Protein AF-0000000073532603 (afdb_homodimer)

Nearest PDB structures (foldseek):
  8glv-assembly1_Lr  TM=8.719E-01  e=5.907E-13  Chlamydomonas reinhardtii
  8j07-assembly1_r7  TM=9.494E-01  e=4.004E-12  Homo sapiens
  8glv-assembly1_AS  TM=9.400E-01  e=4.268E-12  Chlamydomonas reinhardtii
  8j07-assembly1_l7  TM=9.638E-01  e=1.184E-11  Homo sapiens
  8rgi-assembly1_B  TM=8.892E-01  e=6.184E-10  Homo sapiens

Solvent-accessible surface area (backbone atoms only — not comparable to full-atom values): 15188 Å² total; per-residue (Å²): 135,80,78,76,78,76,74,65,75,77,77,73,76,70,74,68,75,69,78,70,53,74,88,70,46,55,87,62,39,47,57,60,42,67,63,48,30,49,52,47,46,51,51,49,48,70,71,43,64,93,57,69,65,43,85,83,51,42,55,58,51,35,43,50,50,19,53,50,49,48,54,58,52,47,70,73,55,40,83,56,34,35,37,40,26,41,26,42,33,32,59,39,82,90,59,63,76,33,68,27,68,38,72,49,72,56,75,79,29,25,40,57,33,62,38,74,47,75,59,85,37,25,36,36,38,38,38,38,38,38,41,48,67,90,134,81,78,74,78,75,76,64,76,79,76,72,77,68,74,68,75,68,78,69,54,72,86,70,45,54,86,62,37,48,57,58,44,68,63,48,29,48,52,46,46,51,52,50,48,71,72,44,63,94,56,69,65,44,86,84,52,42,57,59,52,35,42,49,49,21,53,51,49,48,55,58,52,47,70,72,55,40,82,57,34,34,39,40,26,42,27,40,33,32,59,38,82,89,60,64,77,33,70,27,69,38,74,50,72,58,74,79,29,25,41,57,32,64,40,74,46,76,59,86,38,24,36,36,39,38,39,39,38,38,40,47,67,91

pLDDT: mean 85.02, std 22.06, range [32.66, 98.88]

Structure (mmCIF, N/CA/C/O backbone):
data_AF-0000000073532603-model_v1
#
loop_
_entity.id
_entity.type
_entity.pdbx_description
1 polymer 'Uncharacterized protein'
#
loop_
_atom_site.group_PDB
_atom_site.id
_atom_site.type_symbol
_atom_site.label_atom_id
_atom_site.label_alt_id
_atom_site.label_comp_id
_atom_site.label_asym_id
_atom_site.label_entity_id
_atom_site.label_seq_id
_atom_site.pdbx_PDB_ins_code
_atom_site.Cartn_x
_atom_site.Cartn_y
_atom_site.Cartn_z
_atom_site.occupancy
_atom_site.B_iso_or_equiv
_atom_site.auth_seq_id
_atom_site.auth_comp_id
_atom_site.auth_asym_id
_atom_site.auth_atom_id
_atom_site.pdbx_PDB_model_num
ATOM 1 N N . MET A 1 1 ? 34.281 49.344 17.156 1 32.66 1 MET A N 1
ATOM 2 C CA . MET A 1 1 ? 32.906 49.188 17.625 1 32.66 1 MET A CA 1
ATOM 3 C C . MET A 1 1 ? 32.312 47.875 17.125 1 32.66 1 MET A C 1
ATOM 5 O O . MET A 1 1 ? 32.031 47.719 15.93 1 32.66 1 MET A O 1
ATOM 9 N N . ALA A 1 2 ? 32.781 46.75 17.703 1 37.41 2 ALA A N 1
ATOM 10 C CA . ALA A 1 2 ? 32.531 45.344 17.328 1 37.41 2 ALA A CA 1
ATOM 11 C C . ALA A 1 2 ? 31.047 45 17.5 1 37.41 2 ALA A C 1
ATOM 13 O O . ALA A 1 2 ? 30.5 45.188 18.594 1 37.41 2 ALA A O 1
ATOM 14 N N . ALA A 1 3 ? 30.188 45.188 16.469 1 40.31 3 ALA A N 1
ATOM 15 C CA . ALA A 1 3 ? 28.797 44.781 16.484 1 40.31 3 ALA A CA 1
ATOM 16 C C . ALA A 1 3 ? 28.656 43.344 16.984 1 40.31 3 ALA A C 1
ATOM 18 O O . ALA A 1 3 ? 29.344 42.438 16.5 1 40.31 3 ALA A O 1
ATOM 19 N N . LEU A 1 4 ? 28.484 43.125 18.281 1 35.44 4 LEU A N 1
ATOM 20 C CA . LEU A 1 4 ? 28.188 41.875 18.969 1 35.44 4 LEU A CA 1
ATOM 21 C C . LEU A 1 4 ? 27.031 41.156 18.281 1 35.44 4 LEU A C 1
ATOM 23 O O . LEU A 1 4 ? 25.922 41.688 18.188 1 35.44 4 LEU A O 1
ATOM 27 N N . LEU A 1 5 ? 27.234 40.5 17.156 1 37.69 5 LEU A N 1
ATOM 28 C CA . LEU A 1 5 ? 26.297 39.656 16.453 1 37.69 5 LEU A CA 1
ATOM 29 C C . LEU A 1 5 ? 25.547 38.75 17.438 1 37.69 5 LEU A C 1
ATOM 31 O O . LEU A 1 5 ? 26.156 37.938 18.109 1 37.69 5 LEU A O 1
ATOM 35 N N . ASP A 1 6 ? 24.578 39.312 18.219 1 37.47 6 ASP A N 1
ATOM 36 C CA . ASP A 1 6 ? 23.688 38.594 19.141 1 37.47 6 ASP A CA 1
ATOM 37 C C . ASP A 1 6 ? 23.125 37.344 18.469 1 37.47 6 ASP A C 1
ATOM 39 O O . ASP A 1 6 ? 22.391 37.438 17.469 1 37.47 6 ASP A O 1
ATOM 43 N N . ASP A 1 7 ? 23.906 36.344 18.281 1 39.31 7 ASP A N 1
ATOM 44 C CA . ASP A 1 7 ? 23.453 35.031 17.875 1 39.31 7 ASP A CA 1
ATOM 45 C C . ASP A 1 7 ? 22.219 34.594 18.672 1 39.31 7 ASP A C 1
ATOM 47 O O . ASP A 1 7 ? 22.328 34.125 19.812 1 39.31 7 ASP A O 1
ATOM 51 N N . GLY A 1 8 ? 21.109 35.406 18.641 1 35.91 8 GLY A N 1
ATOM 52 C CA . GLY A 1 8 ? 19.891 34.938 19.297 1 35.91 8 GLY A CA 1
ATOM 53 C C . GLY A 1 8 ? 19.656 33.438 19.109 1 35.91 8 GLY A C 1
ATOM 54 O O . GLY A 1 8 ? 20.219 32.812 18.203 1 35.91 8 GLY A O 1
ATOM 55 N N . PRO A 1 9 ? 19.359 32.781 20.203 1 36.81 9 PRO A N 1
ATOM 56 C CA . PRO A 1 9 ? 19.141 31.344 20.188 1 36.81 9 PRO A CA 1
ATOM 57 C C . PRO A 1 9 ? 18.234 30.891 19.047 1 36.81 9 PRO A C 1
ATOM 59 O O . PRO A 1 9 ? 17.391 31.672 18.578 1 36.81 9 PRO A O 1
ATOM 62 N N . LEU A 1 10 ? 18.703 30.188 18.094 1 37 10 LEU A N 1
ATOM 63 C CA . LEU A 1 10 ? 17.906 29.5 17.078 1 37 10 LEU A CA 1
ATOM 64 C C . LEU A 1 10 ? 16.562 29.047 17.641 1 37 10 LEU A C 1
ATOM 66 O O . LEU A 1 10 ? 16.516 28.391 18.688 1 37 10 LEU A O 1
ATOM 70 N N . ARG A 1 11 ? 15.539 29.875 17.766 1 34.31 11 ARG A N 1
ATOM 71 C CA . ARG A 1 11 ? 14.18 29.453 18.094 1 34.31 11 ARG A CA 1
ATOM 72 C C . ARG A 1 11 ? 13.844 28.109 17.469 1 34.31 11 ARG A C 1
ATOM 74 O O . ARG A 1 11 ? 13.852 27.969 16.234 1 34.31 11 ARG A O 1
ATOM 81 N N . GLN A 1 12 ? 14.297 27.016 18.094 1 35.12 12 GLN A N 1
ATOM 82 C CA . GLN A 1 12 ? 13.758 25.703 17.703 1 35.12 12 GLN A CA 1
ATOM 83 C C . GLN A 1 12 ? 12.234 25.734 17.672 1 35.12 12 GLN A C 1
ATOM 85 O O . GLN A 1 12 ? 11.594 25.891 18.719 1 35.12 12 GLN A O 1
ATOM 90 N N . THR A 1 13 ? 11.602 26.344 16.812 1 33.25 13 THR A N 1
ATOM 91 C CA . THR A 1 13 ? 10.164 26.172 16.672 1 33.25 13 THR A CA 1
ATOM 92 C C . THR A 1 13 ? 9.773 24.703 16.922 1 33.25 13 THR A C 1
ATOM 94 O O . THR A 1 13 ? 10.148 23.828 16.141 1 33.25 13 THR A O 1
ATOM 97 N N . VAL A 1 14 ? 9.789 24.312 18.203 1 34.19 14 VAL A N 1
ATOM 98 C CA . VAL A 1 14 ? 9.203 23.047 18.594 1 34.19 14 VAL A CA 1
ATOM 99 C C . VAL A 1 14 ? 7.781 22.938 18.047 1 34.19 14 VAL A C 1
ATOM 101 O O . VAL A 1 14 ? 6.934 23.781 18.344 1 34.19 14 VAL A O 1
ATOM 104 N N . TRP A 1 15 ? 7.602 22.656 16.859 1 34.75 15 TRP A N 1
ATOM 105 C CA . TRP A 1 15 ? 6.273 22.281 16.391 1 34.75 15 TRP A CA 1
ATOM 106 C C . TRP A 1 15 ? 5.574 21.375 17.391 1 34.75 15 TRP A C 1
ATOM 108 O O . TRP A 1 15 ? 6.094 20.312 17.75 1 34.75 15 TRP A O 1
ATOM 118 N N . GLU A 1 16 ? 5.223 21.906 18.531 1 34.25 16 GLU A N 1
ATOM 119 C CA . GLU A 1 16 ? 4.391 21.141 19.453 1 34.25 16 GLU A CA 1
ATOM 120 C C . GLU A 1 16 ? 3.254 20.438 18.734 1 34.25 16 GLU A C 1
ATOM 122 O O . GLU A 1 16 ? 2.443 21.078 18.047 1 34.25 16 GLU A O 1
ATOM 127 N N . ASN A 1 17 ? 3.551 19.312 18.031 1 38.12 17 ASN A N 1
ATOM 128 C CA . ASN A 1 17 ? 2.404 18.531 17.609 1 38.12 17 ASN A CA 1
ATOM 129 C C . ASN A 1 17 ? 1.307 18.516 18.672 1 38.12 17 ASN A C 1
ATOM 131 O O . ASN A 1 17 ? 1.548 18.125 19.812 1 38.12 17 ASN A O 1
ATOM 135 N N . THR A 1 18 ? 0.677 19.531 18.875 1 42.62 18 THR A N 1
ATOM 136 C CA . THR A 1 18 ? -0.454 19.422 19.781 1 42.62 18 THR A CA 1
ATOM 137 C C . THR A 1 18 ? -1.311 18.203 19.453 1 42.62 18 THR A C 1
ATOM 139 O O . THR A 1 18 ? -1.917 18.141 18.375 1 42.62 18 THR A O 1
ATOM 142 N N . TYR A 1 19 ? -0.919 17 19.844 1 42.75 19 TYR A N 1
ATOM 143 C CA . TYR A 1 19 ? -1.826 15.852 19.812 1 42.75 19 TYR A CA 1
ATOM 144 C C . TYR A 1 19 ? -3.242 16.266 20.188 1 42.75 19 TYR A C 1
ATOM 146 O O . TYR A 1 19 ? -3.453 16.875 21.25 1 42.75 19 TYR A O 1
ATOM 154 N N . ARG A 1 20 ? -3.967 16.812 19.344 1 49.34 20 ARG A N 1
ATOM 155 C CA . ARG A 1 20 ? -5.355 17.125 19.672 1 49.34 20 ARG A CA 1
ATOM 156 C C . ARG A 1 20 ? -6.074 15.906 20.234 1 49.34 20 ARG A C 1
ATOM 158 O O . ARG A 1 20 ? -5.906 14.797 19.719 1 49.34 20 ARG A O 1
ATOM 165 N N . LEU A 1 21 ? -6.723 16.031 21.328 1 53.31 21 LEU A N 1
ATOM 166 C CA . LEU A 1 21 ? -7.551 15.023 21.984 1 53.31 21 LEU A CA 1
ATOM 167 C C . LEU A 1 21 ? -8.703 14.609 21.078 1 53.31 21 LEU A C 1
ATOM 169 O O . LEU A 1 21 ? -9.188 15.406 20.266 1 53.31 21 LEU A O 1
ATOM 173 N N . PRO A 1 22 ? -8.984 13.273 20.922 1 54.94 22 PRO A N 1
ATOM 174 C CA . PRO A 1 22 ? -10.125 12.766 20.156 1 54.94 22 PRO A CA 1
ATOM 175 C C . PRO A 1 22 ? -11.367 13.641 20.281 1 54.94 22 PRO A C 1
ATOM 177 O O . PRO A 1 22 ? -12.125 13.797 19.328 1 54.94 22 PRO A O 1
ATOM 180 N N . GLU A 1 23 ? -11.562 14.172 21.5 1 55.12 23 GLU A N 1
ATOM 181 C CA . GLU A 1 23 ? -12.742 15 21.766 1 55.12 23 GLU A CA 1
ATOM 182 C C . GLU A 1 23 ? -12.688 16.297 20.953 1 55.12 23 GLU A C 1
ATOM 184 O O . GLU A 1 23 ? -13.727 16.906 20.703 1 55.12 23 GLU A O 1
ATOM 189 N N . GLN A 1 24 ? -11.547 16.594 20.531 1 58.62 24 GLN A N 1
ATOM 190 C CA . GLN A 1 24 ? -11.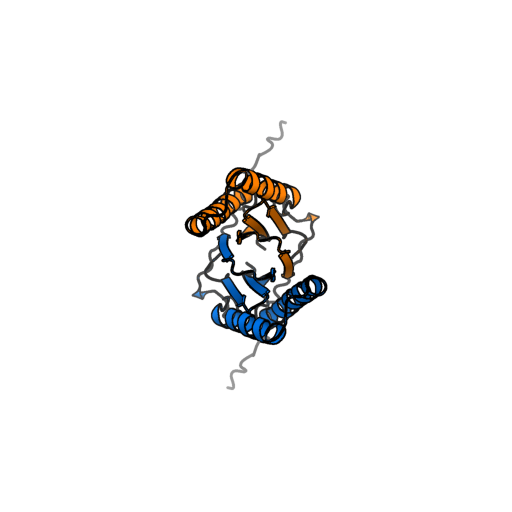375 17.844 19.812 1 58.62 24 GLN A CA 1
ATOM 191 C C . GLN A 1 24 ? -11.391 17.625 18.297 1 58.62 24 GLN A C 1
ATOM 193 O O . GLN A 1 24 ? -11.367 18.594 17.531 1 58.62 24 GLN A O 1
ATOM 198 N N . LEU A 1 25 ? -11.508 16.375 18.047 1 62.41 25 LEU A N 1
ATOM 199 C CA . LEU A 1 25 ? -11.539 16.078 16.625 1 62.41 25 LEU A CA 1
ATOM 200 C C . LEU A 1 25 ? -12.93 16.312 16.047 1 62.41 25 LEU A C 1
ATOM 202 O O . LEU A 1 25 ? -13.938 16.062 16.703 1 62.41 25 LEU A O 1
ATOM 206 N N . GLU A 1 26 ? -12.977 17.031 14.945 1 68.12 26 GLU A N 1
ATOM 207 C CA . GLU A 1 26 ? -14.227 17.156 14.211 1 68.12 26 GLU A CA 1
ATOM 208 C C . GLU A 1 26 ? -14.789 15.789 13.828 1 68.12 26 GLU A C 1
ATOM 210 O O . GLU A 1 26 ? -14.031 14.82 13.672 1 68.12 26 GLU A O 1
ATOM 215 N N . PRO A 1 27 ? -16.062 15.695 14.008 1 65.31 27 PRO A N 1
ATOM 216 C CA . PRO A 1 27 ? -16.719 14.422 13.688 1 65.31 27 PRO A CA 1
ATOM 217 C C . PRO A 1 27 ? -16.156 13.781 12.414 1 65.31 27 PRO A C 1
ATOM 219 O O . PRO A 1 27 ? -16.094 12.555 12.328 1 65.31 27 PRO A O 1
ATOM 222 N N . ASP A 1 28 ? -15.695 14.625 11.469 1 72.38 28 ASP A N 1
ATOM 223 C CA . ASP A 1 28 ? -15.242 14.078 10.195 1 72.38 28 ASP A CA 1
ATOM 224 C C . ASP A 1 28 ? -13.742 13.828 10.211 1 72.38 28 ASP A C 1
ATOM 226 O O . ASP A 1 28 ? -13.156 13.469 9.188 1 72.38 28 ASP A O 1
ATOM 230 N N . ALA A 1 29 ? -13.312 13.852 11.359 1 77.88 29 ALA A N 1
ATOM 231 C CA . ALA A 1 29 ? -11.859 13.75 11.438 1 77.88 29 ALA A CA 1
ATOM 232 C C . ALA A 1 29 ? -11.422 12.289 11.539 1 77.88 29 ALA A C 1
ATOM 234 O O . ALA A 1 29 ? -10.297 11.945 11.156 1 77.88 29 ALA A O 1
ATOM 235 N N . ARG A 1 30 ? -12.398 11.508 11.922 1 87.69 30 ARG A N 1
ATOM 236 C CA . ARG A 1 30 ? -11.984 10.125 12.164 1 87.69 30 ARG A CA 1
ATOM 237 C C . ARG A 1 30 ? -12.258 9.25 10.945 1 87.69 30 ARG A C 1
ATOM 239 O O . ARG A 1 30 ? -13.32 9.344 10.336 1 87.69 30 ARG A O 1
ATOM 246 N N . PHE A 1 31 ? -11.281 8.469 10.633 1 95 31 PHE A N 1
ATOM 247 C CA . PHE A 1 31 ? -11.438 7.504 9.547 1 95 31 PHE A CA 1
ATOM 248 C C . PHE A 1 31 ? -12.289 6.32 10 1 95 31 PHE A C 1
ATOM 250 O O . PHE A 1 31 ? -12.023 5.719 11.039 1 95 31 PHE A O 1
ATOM 257 N N . ARG A 1 32 ? -13.312 6.008 9.227 1 94.69 32 ARG A N 1
ATOM 258 C CA . ARG A 1 32 ? -14.195 4.891 9.539 1 94.69 32 ARG A CA 1
ATOM 259 C C . ARG A 1 32 ? -13.781 3.635 8.789 1 94.69 32 ARG A C 1
ATOM 261 O O . ARG A 1 32 ? -14.234 3.402 7.66 1 94.69 32 ARG A O 1
ATOM 268 N N . GLN A 1 33 ? -13.094 2.795 9.414 1 97.38 33 GLN A N 1
ATOM 269 C CA . GLN A 1 33 ? -12.453 1.638 8.805 1 97.38 33 GLN A CA 1
ATOM 270 C C . GLN A 1 33 ? -13.484 0.682 8.211 1 97.38 33 GLN A C 1
ATOM 272 O O . GLN A 1 33 ? -13.312 0.192 7.094 1 97.38 33 GLN A O 1
ATOM 277 N N . GLN A 1 34 ? -14.555 0.437 8.93 1 97.56 34 GLN A N 1
ATOM 278 C CA . GLN A 1 34 ? -15.555 -0.543 8.508 1 97.56 34 GLN A CA 1
ATOM 279 C C . GLN A 1 34 ? -16.25 -0.104 7.223 1 97.56 34 GLN A C 1
ATOM 281 O O . GLN A 1 34 ? -16.5 -0.922 6.332 1 97.56 34 GLN A O 1
ATOM 286 N N . GLN A 1 35 ? -16.562 1.147 7.16 1 97.81 35 GLN A N 1
ATOM 287 C CA . GLN A 1 35 ? -17.203 1.665 5.953 1 97.81 35 GLN A CA 1
ATOM 288 C C . GLN A 1 35 ? -16.266 1.549 4.75 1 97.81 35 GLN A C 1
ATOM 290 O O . GLN A 1 35 ? -16.688 1.13 3.67 1 97.81 35 GLN A O 1
ATOM 295 N N . ALA A 1 36 ? -15.016 1.923 4.918 1 98.31 36 ALA A N 1
ATOM 296 C CA . ALA A 1 36 ? -14.039 1.827 3.834 1 98.31 36 ALA A CA 1
ATOM 297 C C . ALA A 1 36 ? -13.836 0.377 3.402 1 98.31 36 ALA A C 1
ATOM 299 O O . ALA A 1 36 ? -13.742 0.086 2.209 1 98.31 36 ALA A O 1
ATOM 300 N N . GLN A 1 37 ? -13.805 -0.484 4.395 1 98.69 37 GLN A N 1
ATOM 301 C CA . GLN A 1 37 ? -13.648 -1.903 4.094 1 98.69 37 GLN A CA 1
ATOM 302 C C . GLN A 1 37 ? -14.828 -2.42 3.271 1 98.69 37 GLN A C 1
ATOM 304 O O . GLN A 1 37 ? -14.641 -3.213 2.346 1 98.69 37 GLN A O 1
ATOM 309 N N . ARG A 1 38 ? -15.992 -1.999 3.604 1 98.62 38 ARG A N 1
ATOM 310 C CA . ARG A 1 38 ? -17.172 -2.385 2.846 1 98.62 38 ARG A CA 1
ATOM 311 C C . ARG A 1 38 ? -17.078 -1.897 1.404 1 98.62 38 ARG A C 1
ATOM 313 O O . ARG A 1 38 ? -17.406 -2.637 0.472 1 98.62 38 ARG A O 1
ATOM 320 N N . VAL A 1 39 ? -16.641 -0.688 1.24 1 98.69 39 VAL A N 1
ATOM 321 C CA . VAL A 1 39 ? -16.469 -0.128 -0.096 1 98.69 39 VAL A CA 1
ATOM 322 C C . VAL A 1 39 ? -15.508 -0.997 -0.899 1 98.69 39 VAL A C 1
ATOM 324 O O . VAL A 1 39 ? -15.789 -1.347 -2.049 1 98.69 39 VAL A O 1
ATOM 327 N N . LEU A 1 40 ? -14.367 -1.385 -0.304 1 98.88 40 LEU A N 1
ATOM 328 C CA . LEU A 1 40 ? -13.375 -2.213 -0.983 1 98.88 40 LEU A CA 1
ATOM 329 C C . LEU A 1 40 ? -13.969 -3.568 -1.36 1 98.88 40 LEU A C 1
ATOM 331 O O . LEU A 1 40 ? -13.844 -4.008 -2.506 1 98.88 40 LEU A O 1
ATOM 335 N N . ARG A 1 41 ? -14.633 -4.133 -0.422 1 98.75 41 ARG A N 1
ATOM 336 C CA . ARG A 1 41 ? -15.219 -5.453 -0.628 1 98.75 41 ARG A CA 1
ATOM 337 C C . ARG A 1 41 ? -16.234 -5.434 -1.765 1 98.75 41 ARG A C 1
ATOM 339 O O . ARG A 1 41 ? -16.188 -6.285 -2.654 1 98.75 41 ARG A O 1
ATOM 346 N N . GLU A 1 42 ? -17.109 -4.484 -1.72 1 98.62 42 GLU A N 1
ATOM 347 C CA . GLU A 1 42 ? -18.172 -4.391 -2.715 1 98.62 42 GLU A CA 1
ATOM 348 C C . GLU A 1 42 ? -17.609 -4.078 -4.098 1 98.62 42 GLU A C 1
ATOM 350 O O . GLU A 1 42 ? -18.031 -4.68 -5.09 1 98.62 42 GLU A O 1
ATOM 355 N N . LEU A 1 43 ? -16.656 -3.168 -4.184 1 98.69 43 LEU A N 1
ATOM 356 C CA . LEU A 1 43 ? -16.078 -2.785 -5.473 1 98.69 43 LEU A CA 1
ATOM 357 C C . LEU A 1 43 ? -15.305 -3.941 -6.082 1 98.69 43 LEU A C 1
ATOM 359 O O . LEU A 1 43 ? -15.398 -4.191 -7.289 1 98.69 43 LEU A O 1
ATOM 363 N N . LEU A 1 44 ? -14.508 -4.656 -5.301 1 98.81 44 LEU A N 1
ATOM 364 C CA . LEU A 1 44 ? -13.766 -5.797 -5.812 1 98.81 44 LEU A CA 1
ATOM 365 C C . LEU A 1 44 ? -14.703 -6.891 -6.297 1 98.81 44 LEU A C 1
ATOM 367 O O . LEU A 1 44 ? -14.516 -7.449 -7.379 1 98.81 44 LEU A O 1
ATOM 371 N N . ALA A 1 45 ? -15.719 -7.137 -5.492 1 98.5 45 ALA A N 1
ATOM 372 C CA . ALA A 1 45 ? -16.688 -8.148 -5.887 1 98.5 45 ALA A CA 1
ATOM 373 C C . ALA A 1 45 ? -17.406 -7.754 -7.18 1 98.5 45 ALA A C 1
ATOM 375 O O . ALA A 1 45 ? -17.562 -8.578 -8.086 1 98.5 45 ALA A O 1
ATOM 376 N N . GLU A 1 46 ? -17.812 -6.484 -7.262 1 98.25 46 GLU A N 1
ATOM 377 C CA . GLU A 1 46 ? -18.547 -5.969 -8.422 1 98.25 46 GLU A CA 1
ATOM 378 C C . GLU A 1 46 ? -17.703 -6.086 -9.688 1 98.25 46 GLU A C 1
ATOM 380 O O . GLU A 1 46 ? -18.234 -6.43 -10.75 1 98.25 46 GLU A O 1
ATOM 385 N N . ARG A 1 47 ? -16.406 -5.859 -9.602 1 98 47 ARG A N 1
ATOM 386 C CA . ARG A 1 47 ? -15.57 -5.742 -10.789 1 98 47 ARG A CA 1
ATOM 387 C C . ARG A 1 47 ? -14.914 -7.078 -11.133 1 98 47 ARG A C 1
ATOM 389 O O . ARG A 1 47 ? -14.547 -7.316 -12.281 1 98 47 ARG A O 1
ATOM 396 N N . LEU A 1 48 ? -14.812 -7.977 -10.133 1 98.06 48 LEU A N 1
ATOM 397 C CA . LEU A 1 48 ? -13.922 -9.109 -10.367 1 98.06 48 LEU A CA 1
ATOM 398 C C . LEU A 1 48 ? -14.703 -10.422 -10.336 1 98.06 48 LEU A C 1
ATOM 400 O O . LEU A 1 48 ? -14.195 -11.453 -10.781 1 98.06 48 LEU A O 1
ATOM 404 N N . THR A 1 49 ? -15.906 -10.383 -9.734 1 97.62 49 THR A N 1
ATOM 405 C CA . THR A 1 49 ? -16.703 -11.609 -9.742 1 97.62 49 THR A CA 1
ATOM 406 C C . THR A 1 49 ? -16.969 -12.07 -11.172 1 97.62 49 THR A C 1
ATOM 408 O O . THR A 1 49 ? -17.422 -11.289 -12.008 1 97.62 49 THR A O 1
ATOM 411 N N . GLY A 1 50 ? -16.594 -13.32 -11.5 1 95.94 50 GLY A N 1
ATOM 412 C CA . GLY A 1 50 ? -16.828 -13.891 -12.82 1 95.94 50 GLY A CA 1
ATOM 413 C C . GLY A 1 50 ? -15.75 -13.516 -13.82 1 95.94 50 GLY A C 1
ATOM 414 O O . GLY A 1 50 ? -15.828 -13.891 -14.992 1 95.94 50 GLY A O 1
ATOM 415 N N . VAL A 1 51 ? -14.812 -12.719 -13.422 1 96.06 51 VAL A N 1
ATOM 416 C CA . VAL A 1 51 ? -13.727 -12.305 -14.305 1 96.06 51 VAL A CA 1
ATOM 417 C C . VAL A 1 51 ? -12.562 -13.289 -14.195 1 96.06 51 VAL A C 1
ATOM 419 O O . VAL A 1 51 ? -12.148 -13.656 -13.094 1 96.06 51 VAL A O 1
ATOM 422 N N . ALA A 1 52 ? -12.102 -13.781 -15.375 1 96.5 52 ALA A N 1
ATOM 423 C CA . ALA A 1 52 ? -10.922 -14.633 -15.406 1 96.5 52 ALA A CA 1
ATOM 424 C C . ALA A 1 52 ? -9.656 -13.805 -15.648 1 96.5 52 ALA A C 1
ATOM 426 O O . ALA A 1 52 ? -9.688 -12.812 -16.375 1 96.5 52 ALA A O 1
ATOM 427 N N . TYR A 1 53 ? -8.633 -14.281 -15.141 1 96.81 53 TYR A N 1
ATOM 428 C CA . TYR A 1 53 ? -7.367 -13.586 -15.344 1 96.81 53 TYR A CA 1
ATOM 429 C C . TYR A 1 53 ? -7.023 -13.508 -16.828 1 96.81 53 TYR A C 1
ATOM 431 O O . TYR A 1 53 ? -7.07 -14.516 -17.531 1 96.81 53 TYR A O 1
ATOM 439 N N . ASP A 1 54 ? -6.699 -12.336 -17.266 1 96.5 54 ASP A N 1
ATOM 440 C CA . ASP A 1 54 ? -6.207 -12.008 -18.609 1 96.5 54 ASP A CA 1
ATOM 441 C C . ASP A 1 54 ? -5.031 -11.039 -18.531 1 96.5 54 ASP A C 1
ATOM 443 O O . ASP A 1 54 ? -5.211 -9.859 -18.203 1 96.5 54 ASP A O 1
ATOM 447 N N . PRO A 1 55 ? -3.848 -11.57 -18.844 1 93.62 55 PRO A N 1
ATOM 448 C CA . PRO A 1 55 ? -2.664 -10.727 -18.688 1 93.62 55 PRO A CA 1
ATOM 449 C C . PRO A 1 55 ? -2.756 -9.422 -19.484 1 93.62 55 PRO A C 1
ATOM 451 O O . PRO A 1 55 ? -2.189 -8.406 -19.094 1 93.62 55 PRO A O 1
ATOM 454 N N . VAL A 1 56 ? -3.463 -9.383 -20.516 1 94.06 56 VAL A N 1
ATOM 455 C CA . VAL A 1 56 ? -3.559 -8.219 -21.375 1 94.06 56 VAL A CA 1
ATOM 456 C C . VAL A 1 56 ? -4.434 -7.152 -20.734 1 94.06 56 VAL A C 1
ATOM 458 O O . VAL A 1 56 ? -4.152 -5.957 -20.844 1 94.06 56 VAL A O 1
ATOM 461 N N . ARG A 1 57 ? -5.418 -7.547 -20 1 95.94 57 ARG A N 1
ATOM 462 C CA . ARG A 1 57 ? -6.402 -6.605 -19.469 1 95.94 57 ARG A CA 1
ATOM 463 C C . ARG A 1 57 ? -6.098 -6.246 -18.016 1 95.94 57 ARG A C 1
ATOM 465 O O . ARG A 1 57 ? -6.648 -5.281 -17.484 1 95.94 57 ARG A O 1
ATOM 472 N N . MET A 1 58 ? -5.281 -6.996 -17.391 1 96.75 58 MET A N 1
ATOM 473 C CA . MET A 1 58 ? -5.117 -6.891 -15.945 1 96.75 58 MET A CA 1
ATOM 474 C C . MET A 1 58 ? -4.535 -5.535 -15.555 1 96.75 58 MET A C 1
ATOM 476 O O . MET A 1 58 ? -4.906 -4.969 -14.531 1 96.75 58 MET A O 1
ATOM 480 N N . SER A 1 59 ? -3.623 -5.043 -16.406 1 96.75 59 SER A N 1
ATOM 481 C CA . SER A 1 59 ? -3.031 -3.748 -16.109 1 96.75 59 SER A CA 1
ATOM 482 C C . SER A 1 59 ? -4.09 -2.648 -16.078 1 96.75 59 SER A C 1
ATOM 484 O O . SER A 1 59 ? -4.145 -1.857 -15.133 1 96.75 59 SER A O 1
ATOM 486 N N . GLN A 1 60 ? -4.906 -2.629 -17.062 1 97.94 60 GLN A N 1
ATOM 487 C CA . GLN A 1 60 ? -5.949 -1.612 -17.156 1 97.94 60 GLN A CA 1
ATOM 488 C C . GLN A 1 60 ? -6.992 -1.798 -16.047 1 97.94 60 GLN A C 1
ATOM 490 O O . GLN A 1 60 ? -7.445 -0.823 -15.445 1 97.94 60 GLN A O 1
ATOM 495 N N . LEU A 1 61 ? -7.371 -3.014 -15.812 1 97.94 61 LEU A N 1
ATOM 496 C CA . LEU A 1 61 ? -8.344 -3.311 -14.773 1 97.94 61 LEU A CA 1
ATOM 497 C C . LEU A 1 61 ? -7.84 -2.865 -13.406 1 97.94 61 LEU A C 1
ATOM 499 O O . LEU A 1 61 ? -8.586 -2.275 -12.625 1 97.94 61 LEU A O 1
ATOM 503 N N . THR A 1 62 ? -6.598 -3.164 -13.141 1 98.56 62 THR A N 1
ATOM 504 C CA . THR A 1 62 ? -5.984 -2.783 -11.875 1 98.56 62 THR A CA 1
ATOM 505 C C . THR A 1 62 ? -5.984 -1.268 -11.703 1 98.56 62 THR A C 1
ATOM 507 O O . THR A 1 62 ? -6.32 -0.757 -10.633 1 98.56 62 THR A O 1
ATOM 510 N N . LYS A 1 63 ? -5.695 -0.543 -12.758 1 98.62 63 LYS A N 1
ATOM 511 C CA . LYS A 1 63 ? -5.711 0.917 -12.742 1 98.62 63 LYS A CA 1
ATOM 512 C C . LYS A 1 63 ? -7.117 1.45 -12.484 1 98.62 63 LYS A C 1
ATOM 514 O O . LYS A 1 63 ? -7.301 2.357 -11.672 1 98.62 63 LYS A O 1
ATOM 519 N N . GLN A 1 64 ? -8.023 0.914 -13.117 1 98.62 64 GLN A N 1
ATOM 520 C CA . GLN A 1 64 ? -9.414 1.346 -12.977 1 98.62 64 GLN A CA 1
ATOM 521 C C . GLN A 1 64 ? -9.922 1.095 -11.555 1 98.62 64 GLN A C 1
ATOM 523 O O . GLN A 1 64 ? -10.648 1.922 -11 1 98.62 64 GLN A O 1
ATOM 528 N N . LEU A 1 65 ? -9.562 -0.064 -11.031 1 98.75 65 LEU A N 1
ATOM 529 C CA . LEU A 1 65 ? -9.945 -0.367 -9.656 1 98.75 65 LEU A CA 1
ATOM 530 C C . LEU A 1 65 ? -9.391 0.677 -8.695 1 98.75 65 LEU A C 1
ATOM 532 O O . LEU A 1 65 ? -10.102 1.156 -7.812 1 98.75 65 LEU A O 1
ATOM 536 N N . ALA A 1 66 ? -8.156 1.018 -8.867 1 98.81 66 ALA A N 1
ATOM 537 C CA . ALA A 1 66 ? -7.531 2.02 -8 1 98.81 66 ALA A CA 1
ATOM 538 C C . ALA A 1 66 ? -8.25 3.361 -8.117 1 98.81 66 ALA A C 1
ATOM 540 O O . ALA A 1 66 ? -8.531 4.012 -7.105 1 98.81 66 ALA A O 1
ATOM 541 N N . ASP A 1 67 ? -8.609 3.77 -9.305 1 98.75 67 ASP A N 1
ATOM 542 C CA . ASP A 1 67 ? -9.336 5.016 -9.539 1 98.75 67 ASP A CA 1
ATOM 543 C C . ASP A 1 67 ? -10.711 4.984 -8.875 1 98.75 67 ASP A C 1
ATOM 545 O O . ASP A 1 67 ? -11.094 5.926 -8.18 1 98.75 67 ASP A O 1
ATOM 549 N N . ASP A 1 68 ? -11.414 3.928 -9.125 1 98.75 68 ASP A N 1
ATOM 550 C CA . ASP A 1 68 ? -12.766 3.797 -8.594 1 98.75 68 ASP A CA 1
ATOM 551 C C . ASP A 1 68 ? -12.758 3.797 -7.066 1 98.75 68 ASP A C 1
ATOM 553 O O . ASP A 1 68 ? -13.617 4.426 -6.438 1 98.75 68 ASP A O 1
ATOM 557 N N . ILE A 1 69 ? -11.82 3.041 -6.5 1 98.81 69 ILE A N 1
ATOM 558 C CA . ILE A 1 69 ? -11.719 2.975 -5.047 1 98.81 69 ILE A CA 1
ATOM 559 C C . ILE A 1 69 ? -11.43 4.367 -4.484 1 98.81 69 ILE A C 1
ATOM 561 O O . ILE A 1 69 ? -12.062 4.797 -3.518 1 98.81 69 ILE A O 1
ATOM 565 N N . ARG A 1 70 ? -10.508 5.055 -5.086 1 98.5 70 ARG A N 1
ATOM 566 C CA . ARG A 1 70 ? -10.188 6.402 -4.629 1 98.5 70 ARG A CA 1
ATOM 567 C C . ARG A 1 70 ? -11.43 7.289 -4.629 1 98.5 70 ARG A C 1
ATOM 569 O O . ARG A 1 70 ? -11.695 7.992 -3.652 1 98.5 70 ARG A O 1
ATOM 576 N N . GLU A 1 71 ? -12.188 7.234 -5.664 1 98.12 71 GLU A N 1
ATOM 577 C CA . GLU A 1 71 ? -13.375 8.07 -5.809 1 98.12 71 GLU A CA 1
ATOM 578 C C . GLU A 1 71 ? -14.438 7.703 -4.781 1 98.12 71 GLU A C 1
ATOM 580 O O . GLU A 1 71 ? -15.023 8.578 -4.141 1 98.12 71 GLU A O 1
ATOM 585 N N . ARG A 1 72 ? -14.68 6.48 -4.641 1 98.19 72 ARG A N 1
ATOM 586 C CA . ARG A 1 72 ? -15.734 6.02 -3.74 1 98.19 72 ARG A CA 1
ATOM 587 C C . ARG A 1 72 ? -15.352 6.273 -2.283 1 98.19 72 ARG A C 1
ATOM 589 O O . ARG A 1 72 ? -16.203 6.633 -1.47 1 98.19 72 ARG A O 1
ATOM 596 N N . VAL A 1 73 ? -14.094 6.031 -1.907 1 97.88 73 VAL A N 1
ATOM 597 C CA . VAL A 1 73 ? -13.648 6.234 -0.534 1 97.88 73 VAL A CA 1
ATOM 598 C C . VAL A 1 73 ? -13.656 7.727 -0.203 1 97.88 73 VAL A C 1
ATOM 600 O O . VAL A 1 73 ? -14.039 8.125 0.901 1 97.88 73 VAL A O 1
ATOM 603 N N . LYS A 1 74 ? -13.242 8.523 -1.164 1 95.69 74 LYS A N 1
ATOM 604 C CA . LYS A 1 74 ? -13.305 9.969 -0.97 1 95.69 74 LYS A CA 1
ATOM 605 C C . LYS A 1 74 ? -14.727 10.422 -0.655 1 95.69 74 LYS A C 1
ATOM 607 O O . LYS A 1 74 ? -14.93 11.312 0.174 1 95.69 74 LYS A O 1
ATOM 612 N N . ALA A 1 75 ? -15.672 9.867 -1.22 1 95.56 75 ALA A N 1
ATOM 613 C CA . ALA A 1 75 ? -17.078 10.242 -1.114 1 95.56 75 ALA A CA 1
ATOM 614 C C . ALA A 1 75 ? -17.641 9.867 0.254 1 95.56 75 ALA A C 1
ATOM 616 O O . ALA A 1 75 ? -18.781 10.242 0.587 1 95.56 75 ALA A O 1
ATOM 617 N N . LEU A 1 76 ? -16.875 9.172 1.133 1 95.44 76 LEU A N 1
ATOM 618 C CA . LEU A 1 76 ? -17.312 8.805 2.479 1 95.44 76 LEU A CA 1
ATOM 619 C C . LEU A 1 76 ? -17.156 9.984 3.436 1 95.44 76 LEU A C 1
ATOM 621 O O . LEU A 1 76 ? -17.281 9.82 4.652 1 95.44 76 LEU A O 1
ATOM 625 N N . GLY A 1 77 ? -16.797 11.109 2.969 1 91.69 77 GLY A N 1
ATOM 626 C CA . GLY A 1 77 ? -16.672 12.289 3.803 1 91.69 77 GLY A CA 1
ATOM 627 C C . GLY A 1 77 ? -15.258 12.5 4.312 1 91.69 77 GLY A C 1
ATOM 628 O O . GLY A 1 77 ? -15.055 12.945 5.445 1 91.69 77 GLY A O 1
ATOM 629 N N . LEU A 1 78 ? -14.289 12.141 3.562 1 92.94 78 LEU A N 1
ATOM 630 C CA . LEU A 1 78 ? -12.891 12.234 3.967 1 92.94 78 LEU A CA 1
ATOM 631 C C . LEU A 1 78 ? -12.219 13.445 3.33 1 92.94 78 LEU A C 1
ATOM 633 O O . LEU A 1 78 ? -11.102 13.336 2.814 1 92.94 78 LEU A O 1
ATOM 637 N N . GLU A 1 79 ? -12.93 14.578 3.396 1 89.56 79 GLU A N 1
ATOM 638 C CA . GLU A 1 79 ? -12.445 15.789 2.736 1 89.56 79 GLU A CA 1
ATOM 639 C C . GLU A 1 79 ? -11.18 16.328 3.416 1 89.56 79 GLU A C 1
ATOM 641 O O . GLU A 1 79 ? -10.375 17.016 2.787 1 89.56 79 GLU A O 1
ATOM 646 N N . ARG A 1 80 ? -11.008 15.977 4.637 1 90.62 80 ARG A N 1
ATOM 647 C CA . ARG A 1 80 ? -9.859 16.484 5.383 1 90.62 80 ARG A CA 1
ATOM 648 C C . ARG A 1 80 ? -8.789 15.414 5.535 1 90.62 80 ARG A C 1
ATOM 650 O O . ARG A 1 80 ? -7.977 15.469 6.461 1 90.62 80 ARG A O 1
ATOM 657 N N . HIS A 1 81 ? -8.836 14.438 4.758 1 95.5 81 HIS A N 1
ATOM 658 C CA . HIS A 1 81 ? -7.828 13.391 4.75 1 95.5 81 HIS A CA 1
ATOM 659 C C . HIS A 1 81 ? -7.062 13.367 3.434 1 95.5 81 HIS A C 1
ATOM 661 O O . HIS A 1 81 ? -7.648 13.547 2.365 1 95.5 81 HIS A O 1
ATOM 667 N N . LYS A 1 82 ? -5.797 13.242 3.541 1 96.56 82 LYS A N 1
ATOM 668 C CA . LYS A 1 82 ? -5.055 12.711 2.4 1 96.56 82 LYS A CA 1
ATOM 669 C C . LYS A 1 82 ? -5.336 11.219 2.209 1 96.56 82 LYS A C 1
ATOM 671 O O . LYS A 1 82 ? -5.508 10.484 3.182 1 96.56 82 LYS A O 1
ATOM 676 N N . LEU A 1 83 ? -5.375 10.797 0.97 1 97.88 83 LEU A N 1
ATOM 677 C CA . LEU A 1 83 ? -5.742 9.414 0.69 1 97.88 83 LEU A CA 1
ATOM 678 C C . LEU A 1 83 ? -4.66 8.719 -0.127 1 97.88 83 LEU A C 1
ATOM 680 O O . LEU A 1 83 ? -4.098 9.312 -1.052 1 97.88 83 LEU A O 1
ATOM 684 N N . VAL A 1 84 ? -4.395 7.508 0.249 1 98.69 84 VAL A N 1
ATOM 685 C CA . VAL A 1 84 ? -3.572 6.586 -0.526 1 98.69 84 VAL A CA 1
ATOM 686 C C . VAL A 1 84 ? -4.363 5.316 -0.832 1 98.69 84 VAL A C 1
ATOM 688 O O . VAL A 1 84 ? -4.906 4.684 0.077 1 98.69 84 VAL A O 1
ATOM 691 N N . VAL A 1 85 ? -4.398 4.992 -2.115 1 98.88 85 VAL A N 1
ATOM 692 C CA . VAL A 1 85 ? -4.984 3.729 -2.551 1 98.88 85 VAL A CA 1
ATOM 693 C C . VAL A 1 85 ? -3.928 2.891 -3.268 1 98.88 85 VAL A C 1
ATOM 695 O O . VAL A 1 85 ? -3.188 3.402 -4.113 1 98.88 85 VAL A O 1
ATOM 698 N N . HIS A 1 86 ? -3.809 1.649 -2.902 1 98.81 86 HIS A N 1
ATOM 699 C CA . HIS A 1 86 ? -2.895 0.719 -3.555 1 98.81 86 HIS A CA 1
ATOM 700 C C . HIS A 1 86 ? -3.588 -0.599 -3.881 1 98.81 86 HIS A C 1
ATOM 702 O O . HIS A 1 86 ? -4.172 -1.232 -3 1 98.81 86 HIS A O 1
ATOM 708 N N . VAL A 1 87 ? -3.49 -0.999 -5.16 1 98.88 87 VAL A N 1
ATOM 709 C CA . VAL A 1 87 ? -4.117 -2.238 -5.609 1 98.88 87 VAL A CA 1
ATOM 710 C C . VAL A 1 87 ? -3.074 -3.135 -6.273 1 98.88 87 VAL A C 1
ATOM 712 O O . VAL A 1 87 ? -2.244 -2.658 -7.051 1 98.88 87 VAL A O 1
ATOM 715 N N . MET A 1 88 ? -3.072 -4.402 -5.941 1 98.5 88 MET A N 1
ATOM 716 C CA . MET A 1 88 ? -2.223 -5.398 -6.582 1 98.5 88 MET A CA 1
ATOM 717 C C . MET A 1 88 ? -3.035 -6.621 -6.996 1 98.5 88 MET A C 1
ATOM 719 O O . MET A 1 88 ? -3.732 -7.219 -6.176 1 98.5 88 MET A O 1
ATOM 723 N N . CYS A 1 89 ? -2.896 -6.961 -8.273 1 97.81 89 CYS A N 1
ATOM 724 C CA . CYS A 1 89 ? -3.59 -8.117 -8.828 1 97.81 89 CYS A CA 1
ATOM 725 C C . CYS A 1 89 ? -2.607 -9.07 -9.5 1 97.81 89 CYS A C 1
ATOM 727 O O . CYS A 1 89 ? -1.524 -8.656 -9.922 1 97.81 89 CYS A O 1
ATOM 729 N N . GLY A 1 90 ? -3.039 -10.312 -9.578 1 96.12 90 GLY A N 1
ATOM 730 C CA . GLY A 1 90 ? -2.225 -11.312 -10.25 1 96.12 90 GLY A CA 1
ATOM 731 C C . GLY A 1 90 ? -2.953 -12.617 -10.484 1 96.12 90 GLY A C 1
ATOM 732 O O . GLY A 1 90 ? -4.086 -12.797 -10.031 1 96.12 90 GLY A O 1
ATOM 733 N N . GLU A 1 91 ? -2.217 -13.375 -11.281 1 95.88 91 GLU A N 1
ATOM 734 C CA . GLU A 1 91 ? -2.742 -14.711 -11.516 1 95.88 91 GLU A CA 1
ATOM 735 C C . GLU A 1 91 ? -2.637 -15.578 -10.258 1 95.88 91 GLU A C 1
ATOM 737 O O . GLU A 1 91 ? -1.611 -15.562 -9.57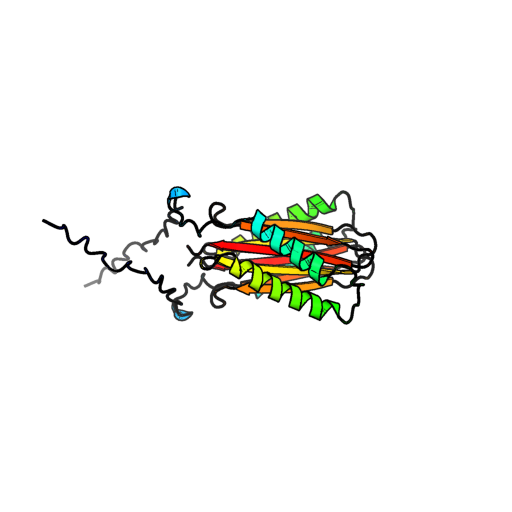 1 95.88 91 GLU A O 1
ATOM 742 N N . ARG A 1 92 ? -3.754 -16.266 -9.961 1 93 92 ARG A N 1
ATOM 743 C CA . ARG A 1 92 ? -3.748 -17.156 -8.812 1 93 92 ARG A CA 1
ATOM 744 C C . ARG A 1 92 ? -3.398 -18.578 -9.227 1 93 92 ARG A C 1
ATOM 746 O O . ARG A 1 92 ? -4.082 -19.172 -10.062 1 93 92 ARG A O 1
ATOM 753 N N . LYS A 1 93 ? -2.32 -19.125 -8.797 1 90.19 93 LYS A N 1
ATOM 754 C CA . LYS A 1 93 ? -1.894 -20.516 -9.039 1 90.19 93 LYS A CA 1
ATOM 755 C C . LYS A 1 93 ? -1.717 -21.266 -7.719 1 90.19 93 LYS A C 1
ATOM 757 O O . LYS A 1 93 ? -0.688 -21.906 -7.5 1 90.19 93 LYS A O 1
ATOM 762 N N . ASP A 1 94 ? -2.646 -21.109 -6.719 1 86.12 94 ASP A N 1
ATOM 763 C CA . ASP A 1 94 ? -2.711 -21.781 -5.426 1 86.12 94 ASP A CA 1
ATOM 764 C C . ASP A 1 94 ? -1.603 -21.297 -4.496 1 86.12 94 ASP A C 1
ATOM 766 O O . ASP A 1 94 ? -0.987 -22.078 -3.779 1 86.12 94 ASP A O 1
ATOM 770 N N . GLN A 1 95 ? -1.305 -20.047 -4.68 1 86.25 95 GLN A N 1
ATOM 771 C CA . GLN A 1 95 ? -0.272 -19.484 -3.82 1 86.25 95 GLN A CA 1
ATOM 772 C C . GLN A 1 95 ? -0.888 -18.656 -2.693 1 86.25 95 GLN A C 1
ATOM 774 O O . GLN A 1 95 ? -1.986 -18.109 -2.84 1 86.25 95 GLN A O 1
ATOM 779 N N . ALA A 1 96 ? -0.19 -18.609 -1.599 1 89.38 96 ALA A N 1
ATOM 780 C CA . ALA A 1 96 ? -0.555 -17.734 -0.488 1 89.38 96 ALA A CA 1
ATOM 781 C C . ALA A 1 96 ? 0.082 -16.359 -0.643 1 89.38 96 ALA A C 1
ATOM 783 O O . ALA A 1 96 ? 1.16 -16.234 -1.228 1 89.38 96 ALA A O 1
ATOM 784 N N . LEU A 1 97 ? -0.63 -15.391 -0.271 1 94.5 97 LEU A N 1
ATOM 785 C CA . LEU A 1 97 ? -0.145 -14.016 -0.23 1 94.5 97 LEU A CA 1
ATOM 786 C C . LEU A 1 97 ? 0.051 -13.555 1.209 1 94.5 97 LEU A C 1
ATOM 788 O O . LEU A 1 97 ? -0.815 -13.773 2.059 1 94.5 97 LEU A O 1
ATOM 792 N N . HIS A 1 98 ? 1.208 -13.016 1.479 1 97.38 98 HIS A N 1
ATOM 793 C CA . HIS A 1 98 ? 1.514 -12.469 2.797 1 97.38 98 HIS A CA 1
ATOM 794 C C . HIS A 1 98 ? 1.738 -10.961 2.736 1 97.38 98 HIS A C 1
ATOM 796 O O . HIS A 1 98 ? 2.605 -10.492 1.998 1 97.38 98 HIS A O 1
ATOM 802 N N . SER A 1 99 ? 0.939 -10.234 3.488 1 97.88 99 SER A N 1
ATOM 803 C CA . SER A 1 99 ? 1.096 -8.781 3.463 1 97.88 99 SER A CA 1
ATOM 804 C C . SER A 1 99 ? 1.189 -8.211 4.875 1 97.88 99 SER A C 1
ATOM 806 O O . SER A 1 99 ? 0.667 -8.797 5.824 1 97.88 99 SER A O 1
ATOM 808 N N . SER A 1 100 ? 1.927 -7.215 4.973 1 98.38 100 SER A N 1
ATOM 809 C CA . SER A 1 100 ? 2.057 -6.453 6.211 1 98.38 100 SER A CA 1
ATOM 810 C C . SER A 1 100 ? 2.23 -4.965 5.93 1 98.38 100 SER A C 1
ATOM 812 O O . SER A 1 100 ? 2.887 -4.586 4.957 1 98.38 100 SER A O 1
ATOM 814 N N . SER A 1 101 ? 1.632 -4.207 6.754 1 98 101 SER A N 1
ATOM 815 C CA . SER A 1 101 ? 1.792 -2.76 6.676 1 98 101 SER A CA 1
ATOM 816 C C . SER A 1 101 ? 2.25 -2.18 8.008 1 98 101 SER A C 1
ATOM 818 O O . SER A 1 101 ? 1.934 -2.723 9.07 1 98 101 SER A O 1
ATOM 820 N N . ARG A 1 102 ? 3.006 -1.17 7.914 1 98.19 102 ARG A N 1
ATOM 821 C CA . ARG A 1 102 ? 3.398 -0.364 9.062 1 98.19 102 ARG A CA 1
ATOM 822 C C . ARG A 1 102 ? 3.17 1.119 8.797 1 98.19 102 ARG A C 1
ATOM 824 O O . ARG A 1 102 ? 3.414 1.603 7.691 1 98.19 102 ARG A O 1
ATOM 831 N N . CYS A 1 103 ? 2.699 1.771 9.906 1 97.06 103 CYS A N 1
ATOM 832 C CA . CYS A 1 103 ? 2.404 3.191 9.758 1 97.06 103 CYS A CA 1
ATOM 833 C C . CYS A 1 103 ? 3.016 3.998 10.898 1 97.06 103 CYS A C 1
ATOM 835 O O . CYS A 1 103 ? 3.078 3.525 12.039 1 97.06 103 CYS A O 1
ATOM 837 N N . LEU A 1 104 ? 3.486 5.156 10.609 1 96 104 LEU A N 1
ATOM 838 C CA . LEU A 1 104 ? 3.863 6.199 11.555 1 96 104 LEU A CA 1
ATOM 839 C C . LEU A 1 104 ? 2.961 7.422 11.414 1 96 104 LEU A C 1
ATOM 841 O O . LEU A 1 104 ? 3.18 8.258 10.531 1 96 104 LEU A O 1
ATOM 845 N N . TRP A 1 105 ? 1.815 7.484 12.156 1 94.5 105 TRP A N 1
ATOM 846 C CA . TRP A 1 105 ? 0.775 8.5 12.023 1 94.5 105 TRP A CA 1
ATOM 847 C C . TRP A 1 105 ? -0.041 8.617 13.305 1 94.5 105 TRP A C 1
ATOM 849 O O . TRP A 1 105 ? 0.33 8.055 14.336 1 94.5 105 TRP A O 1
ATOM 859 N N . ASP A 1 106 ? -0.971 9.477 13.336 1 92.19 106 ASP A N 1
ATOM 860 C CA . ASP A 1 106 ? -1.862 9.648 14.484 1 92.19 106 ASP A CA 1
ATOM 861 C C . ASP A 1 106 ? -3.057 8.703 14.398 1 92.19 106 ASP A C 1
ATOM 863 O O . ASP A 1 106 ? -4.016 8.969 13.672 1 92.19 106 ASP A O 1
ATOM 867 N N . THR A 1 107 ? -3.061 7.727 15.156 1 91.62 107 THR A N 1
ATOM 868 C CA . THR A 1 107 ? -4.031 6.645 15.055 1 91.62 107 THR A CA 1
ATOM 869 C C . THR A 1 107 ? -5.418 7.117 15.484 1 91.62 107 THR A C 1
ATOM 871 O O . THR A 1 107 ? -6.414 6.434 15.242 1 91.62 107 THR A O 1
ATOM 874 N N . SER A 1 108 ? -5.516 8.266 16.094 1 90 108 SER A N 1
ATOM 875 C CA . SER A 1 108 ? -6.82 8.758 16.516 1 90 108 SER A CA 1
ATOM 876 C C . SER A 1 108 ? -7.641 9.25 15.328 1 90 108 SER A C 1
ATOM 878 O O . SER A 1 108 ? -8.875 9.266 15.383 1 90 108 SER A O 1
ATOM 880 N N . CYS A 1 109 ? -6.98 9.703 14.234 1 92.19 109 CYS A N 1
ATOM 881 C CA . CYS A 1 109 ? -7.703 10.289 13.109 1 92.19 109 CYS A CA 1
ATOM 882 C C . CYS A 1 109 ? -7.328 9.609 11.805 1 92.19 109 CYS A C 1
ATOM 884 O O . CYS A 1 109 ? -8.102 9.633 10.844 1 92.19 109 CYS A O 1
ATOM 886 N N . ASP A 1 110 ? -6.188 9.023 11.773 1 95.62 110 ASP A N 1
ATOM 887 C CA . ASP A 1 110 ? -5.742 8.312 10.578 1 95.62 110 ASP A CA 1
ATOM 888 C C . ASP A 1 110 ? -6.191 6.852 10.609 1 95.62 110 ASP A C 1
ATOM 890 O O . ASP A 1 110 ? -6.543 6.328 11.664 1 95.62 110 ASP A O 1
ATOM 894 N N . GLY A 1 111 ? -6.297 6.199 9.508 1 97.19 111 GLY A N 1
ATOM 895 C CA . GLY A 1 111 ? -6.691 4.801 9.5 1 97.19 111 GLY A CA 1
ATOM 896 C C . GLY A 1 111 ? -6.441 4.117 8.164 1 97.19 111 GLY A C 1
ATOM 897 O O . GLY A 1 111 ? -5.918 4.734 7.238 1 97.19 111 GLY A O 1
ATOM 898 N N . TRP A 1 112 ? -6.734 2.85 8.148 1 97.88 112 TRP A N 1
ATOM 899 C CA . TRP A 1 112 ? -6.52 2.053 6.945 1 97.88 112 TRP A CA 1
ATOM 900 C C . TRP A 1 112 ? -7.574 0.958 6.82 1 97.88 112 TRP A C 1
ATOM 902 O O . TRP A 1 112 ? -8.234 0.608 7.805 1 97.88 112 TRP A O 1
ATOM 912 N N . ALA A 1 113 ? -7.758 0.528 5.68 1 98.56 113 ALA A N 1
ATOM 913 C CA . ALA A 1 113 ? -8.617 -0.609 5.352 1 98.56 113 ALA A CA 1
ATOM 914 C C . ALA A 1 113 ? -8.016 -1.436 4.215 1 98.56 113 ALA A C 1
ATOM 916 O O . ALA A 1 113 ? -7.281 -0.91 3.379 1 98.56 113 ALA A O 1
ATOM 917 N N . SER A 1 114 ? -8.352 -2.725 4.254 1 98.56 114 SER A N 1
ATOM 918 C CA . SER A 1 114 ? -7.828 -3.627 3.234 1 98.56 114 SER A CA 1
ATOM 919 C C . SER A 1 114 ? -8.812 -4.758 2.941 1 98.56 114 SER A C 1
ATOM 921 O O . SER A 1 114 ? -9.539 -5.203 3.83 1 98.56 114 SER A O 1
ATOM 923 N N . GLU A 1 115 ? -8.836 -5.141 1.742 1 98.69 115 GLU A N 1
ATOM 924 C CA . GLU A 1 115 ? -9.609 -6.301 1.312 1 98.69 115 GLU A CA 1
ATOM 925 C C . GLU A 1 115 ? -8.883 -7.07 0.211 1 98.69 115 GLU A C 1
ATOM 927 O O . GLU A 1 115 ? -8.156 -6.477 -0.591 1 98.69 115 GLU A O 1
ATOM 932 N N . THR A 1 116 ? -9.031 -8.336 0.262 1 98.19 116 THR A N 1
ATOM 933 C CA . THR A 1 116 ? -8.484 -9.203 -0.771 1 98.19 116 THR A CA 1
ATOM 934 C C . THR A 1 116 ? -9.586 -10.031 -1.421 1 98.19 116 THR A C 1
ATOM 936 O O . THR A 1 116 ? -10.469 -10.547 -0.732 1 98.19 116 THR A O 1
ATOM 939 N N . PHE A 1 117 ? -9.484 -10.062 -2.721 1 98.25 117 PHE A N 1
ATOM 940 C CA . PHE A 1 117 ? -10.398 -10.875 -3.518 1 98.25 117 PHE A CA 1
ATOM 941 C C . PHE A 1 117 ? -9.656 -12.023 -4.184 1 98.25 117 PHE A C 1
ATOM 943 O O . PHE A 1 117 ? -8.539 -11.852 -4.676 1 98.25 117 PHE A O 1
ATOM 950 N N . LEU A 1 118 ? -10.359 -13.172 -4.082 1 96 118 LEU A N 1
ATOM 951 C CA . LEU A 1 118 ? -9.805 -14.352 -4.734 1 96 118 LEU A CA 1
ATOM 952 C C . LEU A 1 118 ? -10.875 -15.07 -5.559 1 96 118 LEU A C 1
ATOM 954 O O . LEU A 1 118 ? -12.023 -15.172 -5.133 1 96 118 LEU A O 1
ATOM 958 N N . ASN A 1 119 ? -10.5 -15.539 -6.699 1 94.88 119 ASN A N 1
ATOM 959 C CA . ASN A 1 119 ? -11.273 -16.547 -7.418 1 94.88 119 ASN A CA 1
ATOM 960 C C . ASN A 1 119 ? -10.375 -17.641 -7.984 1 94.88 119 ASN A C 1
ATOM 962 O O . ASN A 1 119 ? -9.234 -17.812 -7.547 1 94.88 119 ASN A O 1
ATOM 966 N N . GLU A 1 120 ? -10.812 -18.422 -8.898 1 93.75 120 GLU A N 1
ATOM 967 C CA . GLU A 1 120 ? -10.047 -19.578 -9.367 1 93.75 120 GLU A CA 1
ATOM 968 C C . GLU A 1 120 ? -8.828 -19.141 -1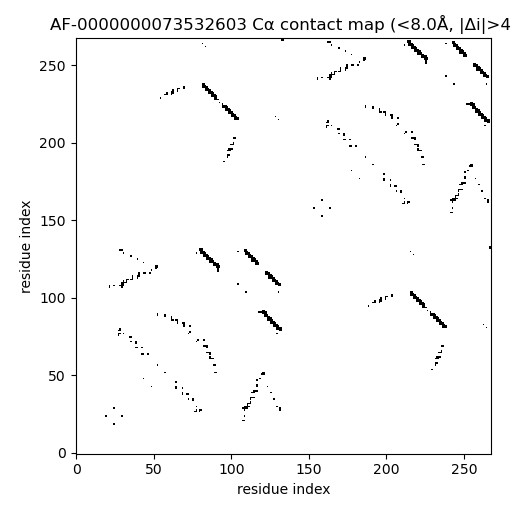0.172 1 93.75 120 GLU A C 1
ATOM 970 O O . GLU A 1 120 ? -7.816 -19.844 -10.203 1 93.75 120 GLU A O 1
ATOM 975 N N . SER A 1 121 ? -8.852 -17.938 -10.727 1 95.06 121 SER A N 1
ATOM 976 C CA . SER A 1 121 ? -7.82 -17.594 -11.703 1 95.06 121 SER A CA 1
ATOM 977 C C . SER A 1 121 ? -7.012 -16.391 -11.25 1 95.06 121 SER A C 1
ATOM 979 O O . SER A 1 121 ? -5.902 -16.156 -11.734 1 95.06 121 SER A O 1
ATOM 981 N N . LEU A 1 122 ? -7.633 -15.555 -10.336 1 96.25 122 LEU A N 1
ATOM 982 C CA . LEU A 1 122 ? -6.883 -14.344 -10.023 1 96.25 122 LEU A CA 1
ATOM 983 C C . LEU A 1 122 ? -7.039 -13.977 -8.555 1 96.25 122 LEU A C 1
ATOM 985 O O . LEU A 1 122 ? -7.957 -14.453 -7.883 1 96.25 122 LEU A O 1
ATOM 989 N N . PHE A 1 123 ? -6.086 -13.242 -8.023 1 96.94 123 PHE A N 1
ATOM 990 C CA . PHE A 1 123 ? -6.199 -12.555 -6.746 1 96.94 123 PHE A CA 1
ATOM 99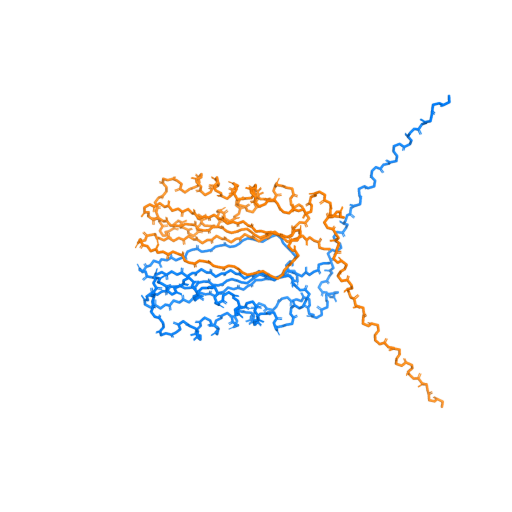1 C C . PHE A 1 123 ? -6.086 -11.047 -6.934 1 96.94 123 PHE A C 1
ATOM 993 O O . PHE A 1 123 ? -5.496 -10.578 -7.914 1 96.94 123 PHE A O 1
ATOM 1000 N N . CYS A 1 124 ? -6.695 -10.344 -6.082 1 98.44 124 CYS A N 1
ATOM 1001 C CA . CYS A 1 124 ? -6.602 -8.891 -6.051 1 98.44 124 CYS A CA 1
ATOM 1002 C C . CYS A 1 124 ? -6.645 -8.367 -4.617 1 98.44 124 CYS A C 1
ATOM 1004 O O . CYS A 1 124 ? -7.566 -8.695 -3.865 1 98.44 124 CYS A O 1
ATOM 1006 N N . SER A 1 125 ? -5.652 -7.633 -4.254 1 98.5 125 SER A N 1
ATOM 1007 C CA . SER A 1 125 ? -5.566 -7.023 -2.932 1 98.5 125 SER A CA 1
ATOM 1008 C C . SER A 1 125 ? -5.605 -5.5 -3.021 1 98.5 125 SER A C 1
ATOM 1010 O O . SER A 1 125 ? -4.895 -4.902 -3.832 1 98.5 125 SER A O 1
ATOM 1012 N N . ALA A 1 126 ? -6.449 -4.926 -2.256 1 98.88 126 ALA A N 1
ATOM 1013 C CA . ALA A 1 126 ? -6.594 -3.473 -2.254 1 98.88 126 ALA A CA 1
ATOM 1014 C C . ALA A 1 126 ? -6.438 -2.906 -0.846 1 98.88 126 ALA A C 1
ATOM 1016 O O . ALA A 1 126 ? -6.965 -3.467 0.117 1 98.88 126 ALA A O 1
ATOM 1017 N N . GLN A 1 127 ? -5.695 -1.861 -0.742 1 98.81 127 GLN A N 1
ATOM 1018 C CA . GLN A 1 127 ? -5.488 -1.141 0.51 1 98.81 127 GLN A CA 1
ATOM 1019 C C . GLN A 1 127 ? -5.84 0.337 0.359 1 98.81 127 GLN A C 1
ATOM 1021 O O . GLN A 1 127 ? -5.566 0.942 -0.68 1 98.81 127 GLN A O 1
ATOM 1026 N N . VAL A 1 128 ? -6.387 0.908 1.402 1 98.81 128 VAL A N 1
ATOM 1027 C CA . VAL A 1 128 ? -6.602 2.348 1.507 1 98.81 128 VAL A CA 1
ATOM 1028 C C . VAL A 1 128 ? -6.004 2.867 2.812 1 98.81 128 VAL A C 1
ATOM 1030 O O . VAL A 1 128 ? -6.141 2.23 3.861 1 98.81 128 VAL A O 1
ATOM 1033 N N . PHE A 1 129 ? -5.32 3.93 2.709 1 98.62 129 PHE A N 1
ATOM 1034 C CA . PHE A 1 129 ? -4.828 4.672 3.865 1 98.62 129 PHE A CA 1
ATOM 1035 C C . PHE A 1 129 ? -5.344 6.105 3.85 1 98.62 129 PHE A C 1
ATOM 1037 O O . PHE A 1 129 ? -5.266 6.789 2.828 1 98.62 129 PHE A O 1
ATOM 1044 N N . ALA A 1 130 ? -5.922 6.496 4.91 1 98 130 ALA A N 1
ATOM 1045 C CA . ALA A 1 130 ? -6.43 7.855 5.07 1 98 130 ALA A CA 1
ATOM 1046 C C . ALA A 1 130 ? -5.703 8.586 6.195 1 98 130 ALA A C 1
ATOM 1048 O O . ALA A 1 130 ? -5.668 8.109 7.332 1 98 130 ALA A O 1
ATOM 1049 N N . LEU A 1 131 ? -5.129 9.703 5.895 1 96.25 131 LEU A N 1
ATOM 1050 C CA . LEU A 1 131 ? -4.332 10.461 6.852 1 96.25 131 LEU A CA 1
ATOM 1051 C C . LEU A 1 131 ? -4.887 11.875 7.023 1 96.25 131 LEU A C 1
ATOM 1053 O O . LEU A 1 131 ? -4.898 12.656 6.07 1 96.25 131 LEU A O 1
ATOM 1057 N N . TYR A 1 132 ? -5.289 12.188 8.273 1 93.06 132 TYR A N 1
ATOM 1058 C CA . TYR A 1 132 ? -5.969 13.445 8.578 1 93.06 132 TYR A CA 1
ATOM 1059 C C . TYR A 1 132 ? -5.008 14.625 8.477 1 93.06 132 TYR A C 1
ATOM 1061 O O . TYR A 1 132 ? -3.859 14.539 8.922 1 93.06 132 TYR A O 1
ATOM 1069 N N . PHE A 1 133 ? -5.582 15.758 7.801 1 82.75 133 PHE A N 1
ATOM 1070 C CA . PHE A 1 133 ? -4.836 17.016 7.715 1 82.75 133 PHE A CA 1
ATOM 1071 C C . PHE A 1 133 ? -4.625 17.609 9.102 1 82.75 133 PHE A C 1
ATOM 1073 O O . PHE A 1 133 ? -5.547 17.641 9.914 1 82.75 133 PHE A O 1
ATOM 1080 N N . GLU A 1 134 ? -3.391 17.609 9.484 1 64.88 134 GLU A N 1
ATOM 1081 C CA . GLU A 1 134 ? -3.193 18.328 10.734 1 64.88 134 GLU A CA 1
ATOM 1082 C C . GLU A 1 134 ? -3.18 19.828 10.508 1 64.88 134 GLU A C 1
ATOM 1084 O O . GLU A 1 134 ? -2.818 20.297 9.422 1 64.88 134 GLU A O 1
ATOM 1089 N N . MET B 1 1 ? -40.062 41.312 24.344 1 32.84 1 MET B N 1
ATOM 1090 C CA . MET B 1 1 ? -38.719 41.719 23.969 1 32.84 1 MET B CA 1
ATOM 1091 C C . MET B 1 1 ? -37.938 40.562 23.312 1 32.84 1 MET B C 1
ATOM 1093 O O . MET B 1 1 ? -37.656 39.562 23.953 1 32.84 1 MET B O 1
ATOM 1097 N N . ALA B 1 2 ? -38.281 40.344 22.016 1 37.12 2 ALA B N 1
ATOM 1098 C CA . ALA B 1 2 ? -37.844 39.281 21.125 1 37.12 2 ALA B CA 1
ATOM 1099 C C . ALA B 1 2 ? -36.312 39.312 20.906 1 37.12 2 ALA B C 1
ATOM 1101 O O . ALA B 1 2 ? -35.781 40.312 20.438 1 37.12 2 ALA B O 1
ATOM 1102 N N . ALA B 1 3 ? -35.531 38.75 21.844 1 40.84 3 ALA B N 1
ATOM 1103 C CA . ALA B 1 3 ? -34.062 38.656 21.625 1 40.84 3 ALA B CA 1
ATOM 1104 C C . ALA B 1 3 ? -33.781 38.188 20.203 1 40.84 3 ALA B C 1
ATOM 1106 O O . ALA B 1 3 ? -34.344 37.188 19.75 1 40.84 3 ALA B O 1
ATOM 1107 N N . LEU B 1 4 ? -33.594 39.062 19.25 1 35.03 4 LEU B N 1
ATOM 1108 C CA . LEU B 1 4 ? -33.156 38.844 17.875 1 35.03 4 LEU B CA 1
ATOM 1109 C C . LEU B 1 4 ? -31.922 37.969 17.844 1 35.03 4 LEU B C 1
ATOM 1111 O O . LEU B 1 4 ? -30.891 38.312 18.391 1 35.03 4 LEU B O 1
ATOM 1115 N N . LEU B 1 5 ? -32.062 36.688 18.078 1 37.72 5 LEU B N 1
ATOM 1116 C CA . LEU B 1 5 ? -31 35.656 17.953 1 37.72 5 LEU B CA 1
ATOM 1117 C C . LEU B 1 5 ? -30.172 35.906 16.688 1 37.72 5 LEU B C 1
ATOM 1119 O O . LEU B 1 5 ? -30.703 35.844 15.578 1 37.72 5 LEU B O 1
ATOM 1123 N N . ASP B 1 6 ? -29.281 37 16.719 1 37.41 6 ASP B N 1
ATOM 1124 C CA . ASP B 1 6 ? -28.344 37.312 15.641 1 37.41 6 ASP B CA 1
ATOM 1125 C C . ASP B 1 6 ? -27.625 36.031 15.156 1 37.41 6 ASP B C 1
ATOM 1127 O O . ASP B 1 6 ? -26.906 35.406 15.922 1 37.41 6 ASP B O 1
ATOM 1131 N N . ASP B 1 7 ? -28.312 35.188 14.469 1 39.62 7 ASP B N 1
ATOM 1132 C CA . ASP B 1 7 ? -27.734 34.062 13.75 1 39.62 7 ASP B CA 1
ATOM 1133 C C . ASP B 1 7 ? -26.469 34.469 13 1 39.62 7 ASP B C 1
ATOM 1135 O O . ASP B 1 7 ? -26.547 35.031 11.898 1 39.62 7 ASP B O 1
ATOM 1139 N N . GLY B 1 8 ? -25.453 35.094 13.711 1 36.12 8 GLY B N 1
ATOM 1140 C CA . GLY B 1 8 ? -24.219 35.375 13.016 1 36.12 8 GLY B CA 1
ATOM 1141 C C . GLY B 1 8 ? -23.797 34.312 12.031 1 36.12 8 GLY B C 1
ATOM 1142 O O . GLY B 1 8 ? -24.266 33.188 12.109 1 36.12 8 GLY B O 1
ATOM 1143 N N . PRO B 1 9 ? -23.469 34.75 10.844 1 37.09 9 PRO B N 1
ATOM 1144 C CA . PRO B 1 9 ? -23.094 33.844 9.766 1 37.09 9 PRO B CA 1
ATOM 1145 C C . PRO B 1 9 ? -22.125 32.75 10.227 1 37.09 9 PRO B C 1
ATOM 1147 O O . PRO B 1 9 ? -21.344 32.969 11.164 1 37.09 9 PRO B O 1
ATOM 1150 N N . LEU B 1 10 ? -22.484 31.531 10.297 1 36.69 10 LEU B N 1
ATOM 1151 C CA . LEU B 1 10 ? -21.594 30.391 10.492 1 36.69 10 LEU B CA 1
ATOM 1152 C C . LEU B 1 10 ? -20.25 30.656 9.836 1 36.69 10 LEU B C 1
ATOM 1154 O O . LEU B 1 10 ? -20.172 31.031 8.664 1 36.69 10 LEU B O 1
ATOM 1158 N N . ARG B 1 11 ? -19.312 31.359 10.422 1 33.78 11 ARG B N 1
ATOM 1159 C CA . ARG B 1 11 ? -17.938 31.453 9.961 1 33.78 11 ARG B CA 1
ATOM 1160 C C . ARG B 1 11 ? -17.453 30.125 9.383 1 33.78 11 ARG B C 1
ATOM 1162 O O . ARG B 1 11 ? -17.422 29.109 10.086 1 33.78 11 ARG B O 1
ATOM 1169 N N . GLN B 1 12 ? -17.844 29.828 8.141 1 35 12 GLN B N 1
ATOM 1170 C CA . GLN B 1 12 ? -17.172 28.734 7.43 1 35 12 GLN B CA 1
ATOM 1171 C C . GLN B 1 12 ? -15.656 28.859 7.551 1 35 12 GLN B C 1
ATOM 1173 O O . GLN B 1 12 ? -15.062 29.797 7.031 1 35 12 GLN B O 1
ATOM 1178 N N . THR B 1 13 ? -15.086 28.656 8.625 1 33.66 13 THR B N 1
ATOM 1179 C CA . THR B 1 13 ? -13.633 28.547 8.648 1 33.66 13 THR B CA 1
ATOM 1180 C C . THR B 1 13 ? -13.125 27.828 7.41 1 33.66 13 THR B C 1
ATOM 1182 O O . THR B 1 13 ? -13.391 26.641 7.227 1 33.66 13 THR B O 1
ATOM 1185 N N . VAL B 1 14 ? -13.188 28.531 6.273 1 33.91 14 VAL B N 1
ATOM 1186 C CA . VAL B 1 14 ? -12.5 28.062 5.074 1 33.91 14 VAL B CA 1
ATOM 1187 C C . VAL B 1 14 ? -11.055 27.703 5.41 1 33.91 14 VAL B C 1
ATOM 1189 O O . VAL B 1 14 ? -10.297 28.547 5.902 1 33.91 14 VAL B O 1
ATOM 1192 N N . TRP B 1 15 ? -10.805 26.641 5.973 1 34.84 15 TRP B N 1
ATOM 1193 C CA . TRP B 1 15 ? -9.43 26.156 6.043 1 34.84 15 TRP B CA 1
ATOM 1194 C C . TRP B 1 15 ? -8.688 26.438 4.742 1 34.84 15 TRP B C 1
ATOM 1196 O O . TRP B 1 15 ? -9.117 26.016 3.666 1 34.84 15 TRP B O 1
ATOM 1206 N N . GLU B 1 16 ? -8.453 27.688 4.453 1 34.12 16 GLU B N 1
ATOM 1207 C CA . GLU B 1 16 ? -7.59 28.031 3.324 1 34.12 16 GLU B CA 1
ATOM 1208 C C . GLU B 1 16 ? -6.367 27.109 3.271 1 34.12 16 GLU B C 1
ATOM 1210 O O . GLU B 1 16 ? -5.598 27.047 4.23 1 34.12 16 GLU B O 1
ATOM 1215 N N . ASN B 1 17 ? -6.535 25.859 2.83 1 38.03 17 ASN B N 1
ATOM 1216 C CA . ASN B 1 17 ? -5.309 25.141 2.502 1 38.03 17 ASN B CA 1
ATOM 1217 C C . ASN B 1 17 ? -4.266 26.062 1.881 1 38.03 17 ASN B C 1
ATOM 1219 O O . ASN B 1 17 ? -4.512 26.672 0.838 1 38.03 17 ASN B O 1
ATOM 1223 N N . THR B 1 18 ? -3.775 26.906 2.561 1 42.72 18 THR B N 1
ATOM 1224 C CA . THR B 1 18 ? -2.691 27.672 1.951 1 42.72 18 THR B CA 1
ATOM 1225 C C . THR B 1 18 ? -1.687 26.75 1.278 1 42.72 18 THR B C 1
ATOM 1227 O O . THR B 1 18 ? -1.021 25.953 1.948 1 42.72 18 THR B O 1
ATOM 1230 N N . TYR B 1 19 ? -1.961 26.25 0.079 1 42.25 19 TYR B N 1
ATOM 1231 C CA . TYR B 1 19 ? -0.93 25.609 -0.733 1 42.25 19 TYR B CA 1
ATOM 1232 C C . TYR B 1 19 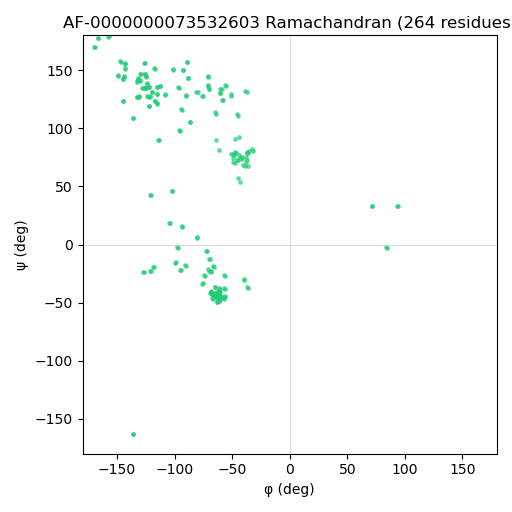? 0.407 26.328 -0.573 1 42.25 19 TYR B C 1
ATOM 1234 O O . TYR B 1 19 ? 0.497 27.547 -0.768 1 42.25 19 TYR B O 1
ATOM 1242 N N . ARG B 1 20 ? 1.096 26.109 0.441 1 49.22 20 ARG B N 1
ATOM 1243 C CA . ARG B 1 20 ? 2.426 26.703 0.535 1 49.22 20 ARG B CA 1
ATOM 1244 C C . ARG B 1 20 ? 3.244 26.406 -0.72 1 49.22 20 ARG B C 1
ATOM 1246 O O . ARG B 1 20 ? 3.219 25.297 -1.242 1 49.22 20 ARG B O 1
ATOM 1253 N N . LEU B 1 21 ? 3.797 27.406 -1.326 1 53.25 21 LEU B N 1
ATOM 1254 C CA . LEU B 1 21 ? 4.691 27.344 -2.477 1 53.25 21 LEU B CA 1
ATOM 1255 C C . LEU B 1 21 ? 5.926 26.516 -2.152 1 53.25 21 LEU B C 1
ATOM 1257 O O . LEU B 1 21 ? 6.363 26.453 -0.999 1 53.25 21 LEU B O 1
ATOM 1261 N N . PRO B 1 22 ? 6.336 25.578 -3.053 1 54.81 22 PRO B N 1
ATOM 1262 C CA . PRO B 1 22 ? 7.555 24.781 -2.885 1 54.81 22 PRO B CA 1
ATOM 1263 C C . PRO B 1 22 ? 8.695 25.578 -2.254 1 54.81 22 PRO B C 1
ATOM 1265 O O . PRO B 1 22 ? 9.477 25.031 -1.471 1 54.81 22 PRO B O 1
ATOM 1268 N N . GLU B 1 23 ? 8.758 26.859 -2.627 1 54.91 23 GLU B N 1
ATOM 1269 C CA . GLU B 1 23 ? 9.828 27.703 -2.113 1 54.91 23 GLU B CA 1
ATOM 1270 C C . GLU B 1 23 ? 9.688 27.922 -0.609 1 54.91 23 GLU B C 1
ATOM 1272 O O . GLU B 1 23 ? 10.664 28.25 0.071 1 54.91 23 GLU B O 1
ATOM 1277 N N . GLN B 1 24 ? 8.523 27.672 -0.164 1 58.41 24 GLN B N 1
ATOM 1278 C CA . GLN B 1 24 ? 8.258 27.906 1.25 1 58.41 24 GLN B CA 1
ATOM 1279 C C . GLN B 1 24 ? 8.383 26.625 2.062 1 58.41 24 GLN B C 1
ATOM 1281 O O . GLN B 1 24 ? 8.305 26.656 3.293 1 58.41 24 GLN B O 1
ATOM 1286 N N . LEU B 1 25 ? 8.633 25.625 1.268 1 62.22 25 LEU B N 1
ATOM 1287 C CA . LEU B 1 25 ? 8.781 24.359 1.966 1 62.22 25 LEU B CA 1
ATOM 1288 C C . LEU B 1 25 ? 10.164 24.234 2.59 1 62.22 25 LEU B C 1
ATOM 1290 O O . LEU B 1 25 ? 11.156 24.688 2.006 1 62.22 25 LEU B O 1
ATOM 1294 N N . GLU B 1 26 ? 10.195 23.875 3.826 1 67.94 26 GLU B N 1
ATOM 1295 C CA . GLU B 1 26 ? 11.469 23.531 4.453 1 67.94 26 GLU B CA 1
ATOM 1296 C C . GLU B 1 26 ? 12.195 22.438 3.674 1 67.94 26 GLU B C 1
ATOM 1298 O O . GLU B 1 26 ? 11.555 21.609 3.018 1 67.94 26 GLU B O 1
ATOM 1303 N N . PRO B 1 27 ? 13.445 22.672 3.537 1 65.06 27 PRO B N 1
ATOM 1304 C CA . PRO B 1 27 ? 14.242 21.703 2.799 1 65.06 27 PRO B CA 1
ATOM 1305 C C . PRO B 1 27 ? 13.852 20.266 3.115 1 65.06 27 PRO B C 1
ATOM 1307 O O . PRO B 1 27 ? 13.922 19.391 2.242 1 65.06 27 PRO B O 1
ATOM 1310 N N . ASP B 1 28 ? 13.367 20.047 4.355 1 72 28 ASP B N 1
ATOM 1311 C CA . ASP B 1 28 ? 13.062 18.672 4.746 1 72 28 ASP B CA 1
ATOM 1312 C C . ASP B 1 28 ? 11.594 18.328 4.477 1 72 28 ASP B C 1
ATOM 1314 O O . ASP B 1 28 ? 11.125 17.25 4.836 1 72 28 ASP B O 1
ATOM 1318 N N . ALA B 1 29 ? 11.102 19.156 3.727 1 77.94 29 ALA B N 1
ATOM 1319 C CA . ALA B 1 29 ? 9.672 18.969 3.523 1 77.94 29 ALA B CA 1
ATOM 1320 C C . ALA B 1 29 ? 9.406 18.078 2.322 1 77.94 29 ALA B C 1
ATOM 1322 O O . ALA B 1 29 ? 8.359 17.422 2.244 1 77.94 29 ALA B O 1
ATOM 1323 N N . ARG B 1 30 ? 10.438 17.984 1.532 1 87.5 30 ARG B N 1
ATOM 1324 C CA . ARG B 1 30 ? 10.172 17.25 0.301 1 87.5 30 ARG B CA 1
ATOM 1325 C C . ARG B 1 30 ? 10.609 15.797 0.433 1 87.5 30 ARG B C 1
ATOM 1327 O O . ARG B 1 30 ? 11.688 15.508 0.965 1 87.5 30 ARG B O 1
ATOM 1334 N N . PHE B 1 31 ? 9.742 14.953 -0.034 1 95 31 PHE B N 1
ATOM 1335 C CA . PHE B 1 31 ? 10.07 13.531 -0.064 1 95 31 PHE B CA 1
ATOM 1336 C C . PHE B 1 31 ? 11.031 13.219 -1.205 1 95 31 PHE B C 1
ATOM 1338 O O . PHE B 1 31 ? 10.789 13.609 -2.35 1 95 31 PHE B O 1
ATOM 1345 N N . ARG B 1 32 ? 12.125 12.555 -0.89 1 94.75 32 ARG B N 1
ATOM 1346 C CA . ARG B 1 32 ? 13.125 12.188 -1.891 1 94.75 32 ARG B CA 1
ATOM 1347 C C . ARG B 1 32 ? 12.898 10.766 -2.389 1 94.75 32 ARG B C 1
ATOM 1349 O O . ARG B 1 32 ? 13.445 9.812 -1.825 1 94.75 32 ARG B O 1
ATOM 1356 N N . GLN B 1 33 ? 12.273 10.633 -3.479 1 97.38 33 GLN B N 1
ATOM 1357 C CA . GLN B 1 33 ? 11.805 9.352 -4.008 1 97.38 33 GLN B CA 1
ATOM 1358 C C . GLN B 1 33 ? 12.977 8.414 -4.297 1 97.38 33 GLN B C 1
ATOM 1360 O O . GLN B 1 33 ? 12.922 7.23 -3.959 1 97.38 33 GLN B O 1
ATOM 1365 N N . GLN B 1 34 ? 14.031 8.938 -4.883 1 97.56 34 GLN B N 1
ATOM 1366 C CA . GLN B 1 34 ? 15.156 8.109 -5.301 1 97.56 34 GLN B CA 1
ATOM 1367 C C . GLN B 1 34 ? 15.859 7.484 -4.102 1 97.56 34 GLN B C 1
ATOM 1369 O O . GLN B 1 34 ? 16.25 6.316 -4.137 1 97.56 34 GLN B O 1
ATOM 1374 N N . GLN B 1 35 ? 16.047 8.273 -3.088 1 97.81 35 GLN B N 1
ATOM 1375 C CA . GLN B 1 35 ? 16.672 7.754 -1.88 1 97.81 35 GLN B CA 1
ATOM 1376 C C . GLN B 1 35 ? 15.836 6.652 -1.243 1 97.81 35 GLN B C 1
ATOM 1378 O O . GLN B 1 35 ? 16.359 5.613 -0.844 1 97.81 35 GLN B O 1
ATOM 1383 N N . ALA B 1 36 ? 14.531 6.867 -1.141 1 98.31 36 ALA B N 1
ATOM 1384 C CA . ALA B 1 36 ? 13.633 5.863 -0.57 1 98.31 36 ALA B CA 1
ATOM 1385 C C . ALA B 1 36 ? 13.633 4.59 -1.41 1 98.31 36 ALA B C 1
ATOM 1387 O O . ALA B 1 36 ? 13.633 3.482 -0.868 1 98.31 36 ALA B O 1
ATOM 1388 N N . GLN B 1 37 ? 13.641 4.797 -2.707 1 98.69 37 GLN B N 1
ATOM 1389 C CA . GLN B 1 37 ? 13.672 3.646 -3.605 1 98.69 37 GLN B CA 1
ATOM 1390 C C . GLN B 1 37 ? 14.945 2.828 -3.404 1 98.69 37 GLN B C 1
ATOM 1392 O O . GLN B 1 37 ? 14.906 1.596 -3.426 1 98.69 37 GLN B O 1
ATOM 1397 N N . ARG B 1 38 ? 16.031 3.482 -3.236 1 98.62 38 ARG B N 1
ATOM 1398 C CA . ARG B 1 38 ? 17.281 2.799 -2.979 1 98.62 38 ARG B CA 1
ATOM 1399 C C . ARG B 1 38 ? 17.219 1.995 -1.685 1 98.62 38 ARG B C 1
ATOM 1401 O O . ARG B 1 38 ? 17.672 0.852 -1.632 1 98.62 38 ARG B O 1
ATOM 1408 N N . VAL B 1 39 ? 16.656 2.592 -0.678 1 98.69 39 VAL B N 1
ATOM 1409 C CA . VAL B 1 39 ? 16.484 1.906 0.599 1 98.69 39 VAL B CA 1
ATOM 1410 C C . VAL B 1 39 ? 15.68 0.629 0.399 1 98.69 39 VAL B C 1
ATOM 1412 O O . VAL B 1 39 ? 16.062 -0.438 0.886 1 98.69 39 VAL B O 1
ATOM 1415 N N . LEU B 1 40 ? 14.555 0.7 -0.34 1 98.88 40 LEU B N 1
ATOM 1416 C CA . LEU B 1 40 ? 13.711 -0.46 -0.591 1 98.88 40 LEU B CA 1
ATOM 1417 C C . LEU B 1 40 ? 14.477 -1.539 -1.351 1 98.88 40 LEU B C 1
ATOM 1419 O O . LEU B 1 40 ? 14.461 -2.707 -0.957 1 98.88 40 LEU B O 1
ATOM 1423 N N . ARG B 1 41 ? 15.148 -1.094 -2.348 1 98.75 4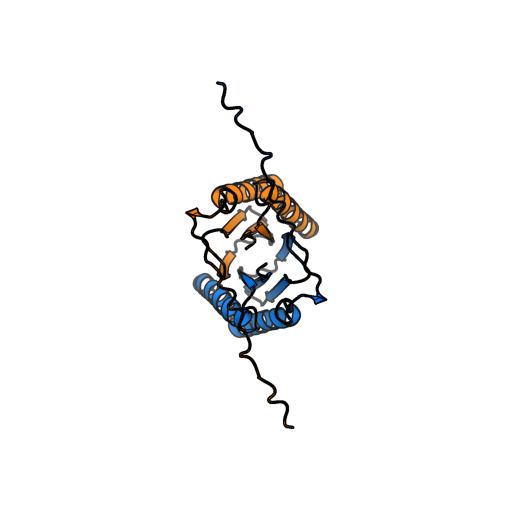1 ARG B N 1
ATOM 1424 C CA . ARG B 1 41 ? 15.891 -2.023 -3.193 1 98.75 41 ARG B CA 1
ATOM 1425 C C . ARG B 1 41 ? 16.953 -2.76 -2.393 1 98.75 41 ARG B C 1
ATOM 1427 O O . ARG B 1 41 ? 17.078 -3.984 -2.475 1 98.75 41 ARG B O 1
ATOM 1434 N N . GLU B 1 42 ? 17.719 -2.027 -1.649 1 98.62 42 GLU B N 1
ATOM 1435 C CA . GLU B 1 42 ? 18.812 -2.604 -0.879 1 98.62 42 GLU B CA 1
ATOM 1436 C C . GLU B 1 42 ? 18.297 -3.529 0.217 1 98.62 42 GLU B C 1
ATOM 1438 O O . GLU B 1 42 ? 18.828 -4.621 0.418 1 98.62 42 GLU B O 1
ATOM 1443 N N . LEU B 1 43 ? 17.25 -3.129 0.918 1 98.69 43 LEU B N 1
ATOM 1444 C CA . LEU B 1 43 ? 16.703 -3.934 2.008 1 98.69 43 LEU B CA 1
ATOM 1445 C C . LEU B 1 43 ? 16.094 -5.227 1.479 1 98.69 43 LEU B C 1
ATOM 1447 O O . LEU B 1 43 ? 16.281 -6.293 2.066 1 98.69 43 LEU B O 1
ATOM 1451 N N . LEU B 1 44 ? 15.359 -5.18 0.385 1 98.81 44 LEU B N 1
ATOM 1452 C CA . LEU B 1 44 ? 14.781 -6.383 -0.199 1 98.81 44 LEU B CA 1
ATOM 1453 C C . LEU B 1 44 ? 15.867 -7.34 -0.674 1 98.81 44 LEU B C 1
ATOM 1455 O O . LEU B 1 44 ? 15.805 -8.539 -0.416 1 98.81 44 LEU B O 1
ATOM 1459 N N . ALA B 1 45 ? 16.859 -6.754 -1.318 1 98.5 45 ALA B N 1
ATOM 1460 C CA . ALA B 1 45 ? 17.969 -7.582 -1.784 1 98.5 45 ALA B CA 1
ATOM 1461 C C . ALA B 1 45 ? 18.688 -8.234 -0.611 1 98.5 45 ALA B C 1
ATOM 1463 O O . ALA B 1 45 ? 19 -9.43 -0.646 1 98.5 45 ALA B O 1
ATOM 1464 N N . GLU B 1 46 ? 18.953 -7.445 0.432 1 98.25 46 GLU B N 1
ATOM 1465 C CA . GLU B 1 46 ? 19.672 -7.914 1.609 1 98.25 46 GLU B CA 1
ATOM 1466 C C . GLU B 1 46 ? 18.938 -9.062 2.291 1 98.25 46 GLU B C 1
ATOM 1468 O O . GLU B 1 46 ? 19.547 -10.023 2.744 1 98.25 46 GLU B O 1
ATOM 1473 N N . ARG B 1 47 ? 17.625 -9.008 2.336 1 98 47 ARG B N 1
ATOM 1474 C CA . ARG B 1 47 ? 16.828 -9.938 3.145 1 98 47 ARG B CA 1
ATOM 1475 C C . ARG B 1 47 ? 16.359 -11.125 2.311 1 98 47 ARG B C 1
ATOM 1477 O O . ARG B 1 47 ? 16.094 -12.195 2.85 1 98 47 ARG B O 1
ATOM 1484 N N . LEU B 1 48 ? 16.312 -10.953 0.99 1 98.06 48 LEU B N 1
ATOM 1485 C CA . LEU B 1 48 ? 15.57 -11.953 0.228 1 98.06 48 LEU B CA 1
ATOM 1486 C C . LEU B 1 48 ? 16.5 -12.672 -0.755 1 98.06 48 LEU B C 1
ATOM 1488 O O . LEU B 1 48 ? 16.141 -13.727 -1.286 1 98.06 48 LEU B O 1
ATOM 1492 N N . THR B 1 49 ? 17.656 -12.039 -1.051 1 97.62 49 THR B N 1
ATOM 1493 C CA . THR B 1 49 ? 18.578 -12.727 -1.942 1 97.62 49 THR B CA 1
ATOM 1494 C C . THR B 1 49 ? 18.984 -14.086 -1.367 1 97.62 49 THR B C 1
ATOM 1496 O O . THR B 1 49 ? 19.375 -14.18 -0.204 1 97.62 49 THR B O 1
ATOM 1499 N N . GLY B 1 50 ? 18.781 -15.164 -2.127 1 96.06 50 GLY B N 1
ATOM 1500 C CA . GLY B 1 50 ? 19.141 -16.516 -1.705 1 96.06 50 GLY B CA 1
ATOM 1501 C C . GLY B 1 50 ? 18.094 -17.172 -0.833 1 96.06 50 GLY B C 1
ATOM 1502 O O . GLY B 1 50 ? 18.266 -18.297 -0.368 1 96.06 50 GLY B O 1
AT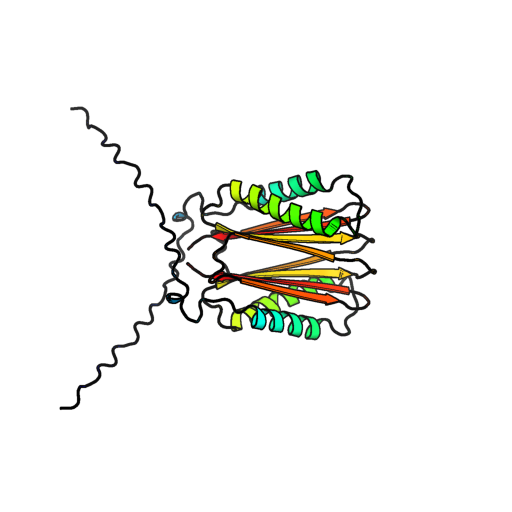OM 1503 N N . VAL B 1 51 ? 17.047 -16.469 -0.531 1 96.12 51 VAL B N 1
ATOM 1504 C CA . VAL B 1 51 ? 15.961 -17 0.296 1 96.12 51 VAL B CA 1
ATOM 1505 C C . VAL B 1 51 ? 14.922 -17.672 -0.59 1 96.12 51 VAL B C 1
ATOM 1507 O O . VAL B 1 51 ? 14.492 -17.109 -1.598 1 96.12 51 VAL B O 1
ATOM 1510 N N . ALA B 1 52 ? 14.594 -18.938 -0.23 1 96.56 52 ALA B N 1
ATOM 1511 C CA . ALA B 1 52 ? 13.516 -19.641 -0.924 1 96.56 52 ALA B CA 1
ATOM 1512 C C . ALA B 1 52 ? 12.188 -19.453 -0.206 1 96.56 52 ALA B C 1
ATOM 1514 O O . ALA B 1 52 ? 12.141 -19.375 1.024 1 96.56 52 ALA B O 1
ATOM 1515 N N . TYR B 1 53 ? 11.188 -19.484 -0.96 1 96.88 53 TYR B N 1
ATOM 1516 C CA . TYR B 1 53 ? 9.867 -19.344 -0.363 1 96.88 53 TYR B CA 1
ATOM 1517 C C . TYR B 1 53 ? 9.594 -20.469 0.628 1 96.88 53 TYR B C 1
ATOM 1519 O O . TYR B 1 53 ? 9.789 -21.656 0.312 1 96.88 53 TYR B O 1
ATOM 1527 N N . ASP B 1 54 ? 9.156 -20.109 1.786 1 96.69 54 ASP B N 1
ATOM 1528 C CA . ASP B 1 54 ? 8.703 -20.969 2.863 1 96.69 54 ASP B CA 1
ATOM 1529 C C . ASP B 1 54 ? 7.418 -20.438 3.496 1 96.69 54 ASP B C 1
ATOM 1531 O O . ASP B 1 54 ? 7.445 -19.422 4.199 1 96.69 54 ASP B O 1
ATOM 1535 N N . PRO B 1 55 ? 6.328 -21.156 3.223 1 93.69 55 PRO B N 1
ATOM 1536 C CA . PRO B 1 55 ? 5.047 -20.625 3.703 1 93.69 55 PRO B CA 1
ATOM 1537 C C . PRO B 1 55 ? 5.027 -20.406 5.215 1 93.69 55 PRO B C 1
ATOM 1539 O O . PRO B 1 55 ? 4.328 -19.516 5.703 1 93.69 55 PRO B O 1
ATOM 1542 N N . VAL B 1 56 ? 5.773 -21.078 5.941 1 94.19 56 VAL B N 1
ATOM 1543 C CA . VAL B 1 56 ? 5.777 -21 7.398 1 94.19 56 VAL B CA 1
ATOM 1544 C C . VAL B 1 56 ? 6.488 -19.719 7.84 1 94.19 56 VAL B C 1
ATOM 1546 O O . VAL B 1 56 ? 6.078 -19.078 8.812 1 94.19 56 VAL B O 1
ATOM 1549 N N . ARG B 1 57 ? 7.477 -19.297 7.121 1 95.94 57 ARG B N 1
ATOM 1550 C CA . ARG B 1 57 ? 8.32 -18.188 7.559 1 95.94 57 ARG B CA 1
ATOM 1551 C C . ARG B 1 57 ? 7.898 -16.891 6.887 1 95.94 57 ARG B C 1
ATOM 1553 O O . ARG B 1 57 ? 8.297 -15.805 7.316 1 95.94 57 ARG B O 1
ATOM 1560 N N . MET B 1 58 ? 7.137 -16.969 5.871 1 96.81 58 MET B N 1
ATOM 1561 C CA . MET B 1 58 ? 6.879 -15.812 5.016 1 96.81 58 MET B CA 1
ATOM 1562 C C . MET B 1 58 ? 6.125 -14.727 5.773 1 96.81 58 MET B C 1
ATOM 1564 O O . MET B 1 58 ? 6.375 -13.539 5.574 1 96.81 58 MET B O 1
ATOM 1568 N N . SER B 1 59 ? 5.215 -15.172 6.652 1 96.81 59 SER B N 1
ATOM 1569 C CA . SER B 1 59 ? 4.461 -14.188 7.414 1 96.81 59 SER B CA 1
ATOM 1570 C C . SER B 1 59 ? 5.379 -13.344 8.297 1 96.81 59 SER B C 1
ATOM 1572 O O . SER B 1 59 ? 5.289 -12.117 8.297 1 96.81 59 SER B O 1
ATOM 1574 N N . GLN B 1 60 ? 6.238 -13.992 8.984 1 97.94 60 GLN B N 1
ATOM 1575 C CA . GLN B 1 60 ? 7.16 -13.289 9.875 1 97.94 60 GLN B CA 1
ATOM 1576 C C . GLN B 1 60 ? 8.156 -12.445 9.078 1 97.94 60 GLN B C 1
ATOM 1578 O O . GLN B 1 60 ? 8.461 -11.312 9.461 1 97.94 60 GLN B O 1
ATOM 1583 N N . LEU B 1 61 ? 8.664 -12.992 8.016 1 97.94 61 LEU B N 1
ATOM 1584 C CA . LEU B 1 61 ? 9.609 -12.273 7.172 1 97.94 61 LEU B CA 1
ATOM 1585 C C . LEU B 1 61 ? 8.977 -11.008 6.605 1 97.94 61 LEU B C 1
ATOM 1587 O O . LEU B 1 61 ? 9.602 -9.945 6.594 1 97.94 61 LEU B O 1
ATOM 1591 N N . THR B 1 62 ? 7.766 -11.141 6.141 1 98.56 62 THR B N 1
ATOM 1592 C CA . THR B 1 62 ? 7.043 -10 5.582 1 98.56 62 THR B CA 1
ATOM 1593 C C . THR B 1 62 ? 6.855 -8.906 6.633 1 98.56 62 THR B C 1
ATOM 1595 O O . THR B 1 62 ? 7.07 -7.727 6.352 1 98.56 62 THR B O 1
ATOM 1598 N N . LYS B 1 63 ? 6.539 -9.289 7.852 1 98.62 63 LYS B N 1
ATOM 1599 C CA . LYS B 1 63 ? 6.383 -8.352 8.953 1 98.62 63 LYS B CA 1
ATOM 1600 C C . LYS B 1 63 ? 7.699 -7.648 9.273 1 98.62 63 LYS B C 1
ATOM 1602 O O . LYS B 1 63 ? 7.73 -6.43 9.445 1 98.62 63 LYS B O 1
ATOM 1607 N N . GLN B 1 64 ? 8.703 -8.367 9.32 1 98.62 64 GLN B N 1
ATOM 1608 C CA . GLN B 1 64 ? 10.016 -7.816 9.625 1 98.62 64 GLN B CA 1
ATOM 1609 C C . GLN B 1 64 ? 10.477 -6.84 8.555 1 98.62 64 GLN B C 1
ATOM 1611 O O . GLN B 1 64 ? 11.062 -5.801 8.859 1 98.62 64 GLN B O 1
ATOM 1616 N N . LEU B 1 65 ? 10.227 -7.223 7.312 1 98.75 65 LEU B N 1
ATOM 1617 C CA . LEU B 1 65 ? 10.562 -6.324 6.219 1 98.75 65 LEU B CA 1
ATOM 1618 C C . LEU B 1 65 ? 9.836 -4.988 6.363 1 98.75 65 LEU B C 1
ATOM 1620 O O . LEU B 1 65 ? 10.445 -3.928 6.203 1 98.75 65 LEU B O 1
ATOM 1624 N N . ALA B 1 66 ? 8.586 -5.039 6.668 1 98.81 66 ALA B N 1
ATOM 1625 C CA . ALA B 1 66 ? 7.805 -3.814 6.84 1 98.81 66 ALA B CA 1
ATOM 1626 C C . ALA B 1 66 ? 8.359 -2.967 7.98 1 98.81 66 ALA B C 1
ATOM 1628 O O . ALA B 1 66 ? 8.508 -1.749 7.84 1 98.81 66 ALA B O 1
ATOM 1629 N N . ASP B 1 67 ? 8.734 -3.57 9.078 1 98.75 67 ASP B N 1
ATOM 1630 C CA . ASP B 1 67 ? 9.32 -2.873 10.219 1 98.75 67 ASP B CA 1
ATOM 1631 C C . ASP B 1 67 ? 10.648 -2.227 9.844 1 98.75 67 ASP B C 1
ATOM 1633 O O . ASP B 1 67 ? 10.883 -1.052 10.133 1 98.75 67 ASP B O 1
ATOM 1637 N N . ASP B 1 68 ? 11.484 -3.002 9.227 1 98.75 68 ASP B N 1
ATOM 1638 C CA . ASP B 1 68 ? 12.812 -2.521 8.867 1 98.75 68 ASP B CA 1
ATOM 1639 C C . ASP B 1 68 ? 12.727 -1.358 7.879 1 98.75 68 ASP B C 1
ATOM 1641 O O . ASP B 1 68 ? 13.469 -0.38 8 1 98.75 68 ASP B O 1
ATOM 1645 N N . ILE B 1 69 ? 11.852 -1.518 6.891 1 98.81 69 ILE B N 1
ATOM 1646 C CA . ILE B 1 69 ? 11.68 -0.461 5.898 1 98.81 69 ILE B CA 1
ATOM 1647 C C . ILE B 1 69 ? 11.195 0.816 6.586 1 98.81 69 ILE B C 1
ATOM 1649 O O . ILE B 1 69 ? 11.719 1.902 6.324 1 98.81 69 ILE B O 1
ATOM 1653 N N . ARG B 1 70 ? 10.234 0.681 7.441 1 98.5 70 ARG B N 1
ATOM 1654 C CA . ARG B 1 70 ? 9.727 1.849 8.156 1 98.5 70 ARG B CA 1
ATOM 1655 C C . ARG B 1 70 ? 10.852 2.559 8.906 1 98.5 70 ARG B C 1
ATOM 1657 O O . ARG B 1 70 ? 10.984 3.783 8.82 1 98.5 70 ARG B O 1
ATOM 1664 N N . GLU B 1 71 ? 11.672 1.83 9.562 1 98.12 71 GLU B N 1
ATOM 1665 C CA . GLU B 1 71 ? 12.758 2.393 10.359 1 98.12 71 GLU B CA 1
ATOM 1666 C C . GLU B 1 71 ? 13.805 3.064 9.477 1 98.12 71 GLU B C 1
ATOM 1668 O O . GLU B 1 71 ? 14.25 4.176 9.766 1 98.12 71 GLU B O 1
ATOM 1673 N N . ARG B 1 72 ? 14.18 2.416 8.469 1 98.19 72 ARG B N 1
ATOM 1674 C CA . ARG B 1 72 ? 15.227 2.938 7.594 1 98.19 72 ARG B CA 1
ATOM 1675 C C . ARG B 1 72 ? 14.742 4.164 6.828 1 98.19 72 ARG B C 1
ATOM 1677 O O . ARG B 1 72 ? 15.5 5.113 6.625 1 98.19 72 ARG B O 1
ATOM 1684 N N . VAL B 1 73 ? 13.5 4.156 6.336 1 97.81 73 VAL B N 1
ATOM 1685 C CA . VAL B 1 73 ? 12.961 5.281 5.586 1 97.81 73 VAL B CA 1
ATOM 1686 C C . VAL B 1 73 ? 12.781 6.484 6.512 1 97.81 73 VAL B C 1
ATOM 1688 O O . VAL B 1 73 ? 13.055 7.621 6.121 1 97.81 73 VAL B O 1
ATOM 1691 N N . LYS B 1 74 ? 12.312 6.207 7.715 1 95.69 74 LYS B N 1
ATOM 1692 C CA . LYS B 1 74 ? 12.195 7.281 8.695 1 95.69 74 LYS B CA 1
ATOM 1693 C C . LYS B 1 74 ? 13.539 7.973 8.914 1 95.69 74 LYS B C 1
ATOM 1695 O O . LYS B 1 74 ? 13.594 9.195 9.07 1 95.69 74 LYS B O 1
ATOM 1700 N N . ALA B 1 75 ? 14.578 7.301 8.922 1 95.44 75 ALA B N 1
ATOM 1701 C CA . ALA B 1 75 ? 15.922 7.785 9.219 1 95.44 75 ALA B CA 1
ATOM 1702 C C . ALA B 1 75 ? 16.453 8.656 8.086 1 95.44 75 ALA B C 1
ATOM 1704 O O . ALA B 1 75 ? 17.516 9.281 8.211 1 95.44 75 ALA B O 1
ATOM 1705 N N . LEU B 1 76 ? 15.719 8.789 6.941 1 95.38 76 LEU B N 1
ATOM 1706 C CA . LEU B 1 76 ? 16.125 9.633 5.82 1 95.38 76 LEU B CA 1
ATOM 1707 C C . LEU B 1 76 ? 15.773 11.094 6.094 1 95.38 76 LEU B C 1
ATOM 1709 O O . LEU B 1 76 ? 15.852 11.938 5.195 1 95.38 76 LEU B O 1
ATOM 1713 N N . GLY B 1 77 ? 15.32 11.398 7.238 1 91.69 77 GLY B N 1
ATOM 1714 C CA . GLY B 1 77 ? 15 12.773 7.602 1 91.69 77 GLY B CA 1
ATOM 1715 C C . GLY B 1 77 ? 13.547 13.133 7.355 1 91.69 77 GLY B C 1
ATOM 1716 O O . GLY B 1 77 ? 13.234 14.25 6.953 1 91.69 77 GLY B O 1
ATOM 1717 N N . LEU B 1 78 ? 12.672 12.211 7.512 1 92.88 78 LEU B N 1
ATOM 1718 C CA . LEU B 1 78 ? 11.25 12.414 7.246 1 92.88 78 LEU B CA 1
ATOM 1719 C C . LEU B 1 78 ? 10.477 12.617 8.547 1 92.88 78 LEU B C 1
ATOM 1721 O O . LEU B 1 78 ? 9.414 12.023 8.742 1 92.88 78 LEU B O 1
ATOM 1725 N N . GLU B 1 79 ? 11.047 13.477 9.406 1 89.44 79 GLU B N 1
ATOM 1726 C CA . GLU B 1 79 ? 10.461 13.688 10.727 1 89.44 79 GLU B CA 1
ATOM 1727 C C . GLU B 1 79 ? 9.109 14.398 10.625 1 89.44 79 GLU B C 1
ATOM 1729 O O . GLU B 1 79 ? 8.266 14.258 11.508 1 89.44 79 GLU B O 1
ATOM 1734 N N . ARG B 1 80 ? 8.914 15.094 9.57 1 90.56 80 ARG B N 1
ATOM 1735 C CA . ARG B 1 80 ? 7.676 15.859 9.414 1 90.56 80 ARG B CA 1
ATOM 1736 C C . ARG B 1 80 ? 6.727 15.172 8.438 1 90.56 80 ARG B C 1
ATOM 1738 O O . ARG B 1 80 ? 5.867 15.82 7.84 1 90.56 80 ARG B O 1
ATOM 1745 N N . HIS B 1 81 ? 6.93 13.969 8.195 1 95.44 81 HIS B N 1
ATOM 1746 C CA . HIS B 1 81 ? 6.051 13.18 7.336 1 95.44 81 HIS B CA 1
ATOM 1747 C C . HIS B 1 81 ? 5.359 12.07 8.125 1 95.44 81 HIS B C 1
ATOM 1749 O O . HIS B 1 81 ? 5.977 11.438 8.984 1 95.44 81 HIS B O 1
ATOM 1755 N N . LYS B 1 82 ? 4.109 11.93 7.887 1 96.56 82 LYS B N 1
ATOM 1756 C CA . LYS B 1 82 ? 3.498 10.633 8.172 1 96.56 82 LYS B CA 1
ATOM 1757 C C . LYS B 1 82 ? 3.961 9.578 7.176 1 96.56 82 LYS B C 1
ATOM 1759 O O . LYS B 1 82 ? 4.164 9.875 5.996 1 96.56 82 LYS B O 1
ATOM 1764 N N . LEU B 1 83 ? 4.121 8.375 7.656 1 97.88 83 LEU B N 1
ATOM 1765 C CA . LEU B 1 83 ? 4.664 7.324 6.797 1 97.88 83 LEU B CA 1
ATOM 1766 C C . LEU B 1 83 ? 3.721 6.129 6.734 1 97.88 83 LEU B C 1
ATOM 1768 O O . LEU B 1 83 ? 3.146 5.73 7.75 1 97.88 83 LEU B O 1
ATOM 1772 N N . VAL B 1 84 ? 3.588 5.598 5.559 1 98.69 84 VAL B N 1
ATOM 1773 C CA . VAL B 1 84 ? 2.924 4.324 5.312 1 98.69 84 VAL B CA 1
ATOM 1774 C C . VAL B 1 84 ? 3.875 3.379 4.582 1 98.69 84 VAL B C 1
ATOM 1776 O O . VAL B 1 84 ? 4.438 3.736 3.543 1 98.69 84 VAL B O 1
ATOM 1779 N N . VAL B 1 85 ? 4.012 2.201 5.156 1 98.88 85 VAL B N 1
ATOM 1780 C CA . VAL B 1 85 ? 4.766 1.136 4.5 1 98.88 85 VAL B CA 1
ATOM 1781 C C . VAL B 1 85 ? 3.859 -0.069 4.266 1 98.88 85 VAL B C 1
ATOM 1783 O O . VAL B 1 85 ? 3.113 -0.476 5.16 1 98.88 85 VAL B O 1
ATOM 1786 N N . HIS B 1 86 ? 3.871 -0.591 3.076 1 98.81 86 HIS B N 1
ATOM 1787 C CA . HIS B 1 86 ? 3.107 -1.785 2.734 1 98.81 86 HIS B CA 1
ATOM 1788 C C . HIS B 1 86 ? 3.967 -2.791 1.976 1 98.81 86 HIS B C 1
ATOM 1790 O O . HIS B 1 86 ? 4.574 -2.449 0.958 1 98.81 86 HIS B O 1
ATOM 1796 N N . VAL B 1 87 ? 3.992 -4.039 2.479 1 98.88 87 VAL B N 1
ATOM 1797 C CA . VAL B 1 87 ? 4.781 -5.094 1.854 1 98.88 87 VAL B CA 1
ATOM 1798 C C . VAL B 1 87 ? 3.889 -6.293 1.542 1 98.88 87 VAL B C 1
ATOM 1800 O O . VAL B 1 87 ? 3.053 -6.68 2.361 1 98.88 87 VAL B O 1
ATOM 1803 N N . MET B 1 88 ? 4.02 -6.844 0.366 1 98.5 88 MET B N 1
ATOM 1804 C CA . MET B 1 88 ? 3.326 -8.062 -0.031 1 98.5 88 MET B CA 1
ATOM 1805 C C . MET B 1 88 ? 4.301 -9.062 -0.647 1 98.5 88 MET B C 1
ATOM 1807 O O . MET B 1 88 ? 5.02 -8.734 -1.591 1 98.5 88 MET B O 1
ATOM 1811 N N . CYS B 1 89 ? 4.266 -10.266 -0.106 1 97.81 89 CYS B N 1
ATOM 1812 C CA . CYS B 1 89 ? 5.117 -11.344 -0.592 1 97.81 89 CYS B CA 1
ATOM 1813 C C . CYS B 1 89 ? 4.293 -12.578 -0.936 1 97.81 89 CYS B C 1
ATOM 1815 O O . CYS B 1 89 ? 3.191 -12.758 -0.415 1 97.81 89 CYS B O 1
ATOM 1817 N N . GLY B 1 90 ? 4.871 -13.375 -1.799 1 96.19 90 GLY B N 1
ATOM 1818 C CA . GLY B 1 90 ? 4.219 -14.617 -2.174 1 96.19 90 GLY B CA 1
ATOM 1819 C C . GLY B 1 90 ? 5.109 -15.539 -2.982 1 96.19 90 GLY B C 1
ATOM 1820 O O . GLY B 1 90 ? 6.223 -15.172 -3.352 1 96.19 90 GLY B O 1
ATOM 1821 N N . GLU B 1 91 ? 4.512 -16.719 -3.098 1 95.94 91 GLU B N 1
ATOM 1822 C CA . GLU B 1 91 ? 5.203 -17.688 -3.941 1 95.94 91 GLU B CA 1
ATOM 1823 C C . GLU B 1 91 ? 5.133 -17.281 -5.414 1 95.94 91 GLU B C 1
ATOM 1825 O O . GLU B 1 91 ? 4.078 -16.859 -5.898 1 95.94 91 GLU B O 1
ATOM 1830 N N . ARG B 1 92 ? 6.289 -17.375 -6.059 1 93.12 92 ARG B N 1
ATOM 1831 C CA . ARG B 1 92 ? 6.328 -17.062 -7.484 1 93.12 92 ARG B CA 1
ATOM 1832 C C . ARG B 1 92 ? 6.172 -18.328 -8.328 1 93.12 92 ARG B C 1
ATOM 1834 O O . ARG B 1 92 ? 6.961 -19.266 -8.195 1 93.12 92 ARG B O 1
ATOM 1841 N N . LYS B 1 93 ? 5.16 -18.469 -9.094 1 90.38 93 LYS B N 1
ATOM 1842 C CA . LYS B 1 93 ? 4.914 -19.578 -10.016 1 90.38 93 LYS B CA 1
ATOM 1843 C C . LYS B 1 93 ? 4.758 -19.062 -11.445 1 90.38 93 LYS B C 1
ATOM 1845 O O . LYS B 1 93 ? 3.805 -19.422 -12.141 1 90.38 93 LYS B O 1
ATOM 1850 N N . ASP B 1 94 ? 5.613 -18.094 -11.914 1 86.06 94 ASP B N 1
ATOM 1851 C CA . ASP B 1 94 ? 5.684 -17.531 -13.258 1 86.06 94 ASP B CA 1
ATOM 1852 C C . ASP B 1 94 ? 4.473 -16.641 -13.539 1 86.06 94 ASP B C 1
ATOM 1854 O O . ASP B 1 94 ? 3.912 -16.672 -14.633 1 86.06 94 ASP B O 1
ATOM 1858 N N . GLN B 1 95 ? 4.047 -16.031 -12.492 1 86.38 95 GLN B N 1
ATOM 1859 C CA . GLN B 1 95 ? 2.902 -15.133 -12.664 1 86.38 95 GLN B CA 1
ATOM 1860 C C . GLN B 1 95 ? 3.344 -13.68 -12.727 1 86.38 95 GLN B C 1
ATOM 1862 O O . GLN B 1 95 ? 4.379 -13.312 -12.164 1 86.38 95 GLN B O 1
ATOM 1867 N N . ALA B 1 96 ? 2.586 -12.898 -13.438 1 89.44 96 ALA B N 1
ATOM 1868 C CA . ALA B 1 96 ? 2.775 -11.453 -13.461 1 89.44 96 ALA B CA 1
ATOM 1869 C C . ALA B 1 96 ? 1.994 -10.773 -12.344 1 89.44 96 ALA B C 1
ATOM 1871 O O . ALA B 1 96 ? 0.947 -11.266 -11.922 1 89.44 96 ALA B O 1
ATOM 1872 N N . LEU B 1 97 ? 2.564 -9.781 -11.805 1 94.44 97 LEU B N 1
ATOM 1873 C CA . LEU B 1 97 ? 1.922 -8.93 -10.805 1 94.44 97 LEU B CA 1
ATOM 1874 C C . LEU B 1 97 ? 1.597 -7.559 -11.383 1 94.44 97 LEU B C 1
ATOM 1876 O O . LEU B 1 97 ? 2.438 -6.945 -12.047 1 94.44 97 LEU B O 1
ATOM 1880 N N . HIS B 1 98 ? 0.37 -7.145 -11.219 1 97.38 98 HIS B N 1
ATOM 1881 C CA . HIS B 1 98 ? -0.065 -5.828 -11.672 1 97.38 98 HIS B CA 1
ATOM 1882 C C . HIS B 1 98 ? -0.459 -4.945 -10.492 1 97.38 98 HIS B C 1
ATOM 1884 O O . HIS B 1 98 ? -1.33 -5.312 -9.703 1 97.38 98 HIS B O 1
ATOM 1890 N N . SER B 1 99 ? 0.207 -3.814 -10.359 1 97.88 99 SER B N 1
ATOM 1891 C CA . SER B 1 99 ? -0.116 -2.93 -9.25 1 97.88 99 SER B CA 1
ATOM 1892 C C . SER B 1 99 ? -0.357 -1.503 -9.727 1 97.88 99 SER B C 1
ATOM 1894 O O . SER B 1 99 ? 0.174 -1.092 -10.766 1 97.88 99 SER B O 1
ATOM 1896 N N . SER B 1 100 ? -1.197 -0.878 -9.078 1 98.38 100 SER B N 1
ATOM 1897 C CA . SER B 1 100 ? -1.486 0.534 -9.305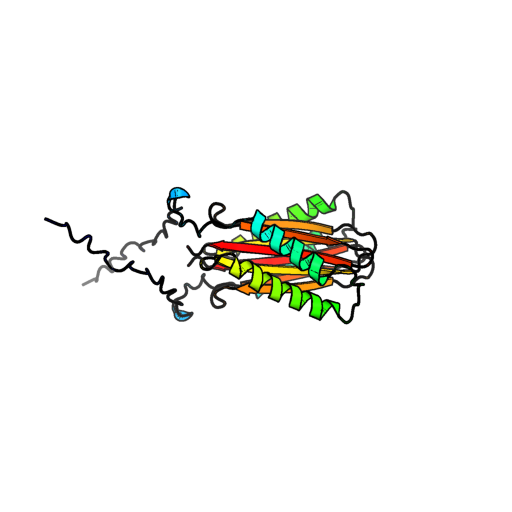 1 98.38 100 SER B CA 1
ATOM 1898 C C . SER B 1 100 ? -1.819 1.246 -7.996 1 98.38 100 SER B C 1
ATOM 1900 O O . SER B 1 100 ? -2.463 0.67 -7.117 1 98.38 100 SER B O 1
ATOM 1902 N N . SER B 1 101 ? -1.366 2.428 -7.906 1 98 101 SER B N 1
ATOM 1903 C CA . SER B 1 101 ? -1.689 3.266 -6.758 1 98 101 SER B CA 1
ATOM 1904 C C . SER B 1 101 ? -2.283 4.602 -7.195 1 98 101 SER B C 1
ATOM 1906 O O . SER B 1 101 ? -1.963 5.105 -8.273 1 98 101 SER B O 1
ATOM 1908 N N . ARG B 1 102 ? -3.15 5.078 -6.402 1 98.19 102 ARG B N 1
ATOM 1909 C CA . ARG B 1 102 ? -3.701 6.422 -6.551 1 98.19 102 ARG B CA 1
ATOM 1910 C C . ARG B 1 102 ? -3.635 7.188 -5.234 1 98.19 102 ARG B C 1
ATOM 1912 O O . ARG B 1 102 ? -3.881 6.621 -4.168 1 98.19 102 ARG B O 1
ATOM 1919 N N . CYS B 1 103 ? -3.301 8.508 -5.422 1 97.06 103 CYS B N 1
ATOM 1920 C CA . CYS B 1 103 ? -3.172 9.328 -4.223 1 97.06 103 CYS B CA 1
ATOM 1921 C C . CYS B 1 103 ? -3.93 10.641 -4.379 1 97.06 103 CYS B C 1
ATOM 1923 O O . CYS B 1 103 ? -4.004 11.195 -5.473 1 97.06 103 CYS B O 1
ATOM 1925 N N . LEU B 1 104 ? -4.531 11.102 -3.34 1 96.06 104 LEU B N 1
ATOM 1926 C CA . LEU B 1 104 ? -5.078 12.445 -3.172 1 96.06 104 LEU B CA 1
ATOM 1927 C C . LEU B 1 104 ? -4.312 13.211 -2.098 1 96.06 104 LEU B C 1
ATOM 1929 O O . LEU B 1 104 ? -4.578 13.047 -0.904 1 96.06 104 LEU B O 1
ATOM 1933 N N . TRP B 1 105 ? -3.223 13.961 -2.477 1 94.62 105 TRP B N 1
ATOM 1934 C CA . TRP B 1 105 ? -2.305 14.625 -1.559 1 94.62 105 TRP B CA 1
ATOM 1935 C C . TRP B 1 105 ? -1.575 15.773 -2.252 1 94.62 105 TRP B C 1
ATOM 1937 O O . TRP B 1 105 ? -1.929 16.156 -3.369 1 94.62 105 TRP B O 1
ATOM 1947 N N . ASP B 1 106 ? -0.755 16.453 -1.555 1 92.25 106 ASP B N 1
ATOM 1948 C CA . ASP B 1 106 ? 0.046 17.531 -2.109 1 92.25 106 ASP B CA 1
ATOM 1949 C C . ASP B 1 106 ? 1.349 17.016 -2.707 1 92.25 106 ASP B C 1
ATOM 1951 O O . ASP B 1 106 ? 2.305 16.734 -1.979 1 92.25 106 ASP B O 1
ATOM 1955 N N . THR B 1 107 ? 1.417 16.969 -3.951 1 91.75 107 THR B N 1
ATOM 1956 C CA . THR B 1 107 ? 2.516 16.328 -4.656 1 91.75 107 THR B CA 1
ATOM 1957 C C . THR B 1 107 ? 3.809 17.109 -4.492 1 91.75 107 THR B C 1
ATOM 1959 O O . THR B 1 107 ? 4.895 16.609 -4.797 1 91.75 107 THR B O 1
ATOM 1962 N N . SER B 1 108 ? 3.74 18.312 -3.996 1 90.06 108 SER B N 1
ATOM 1963 C CA . SER B 1 108 ? 4.953 19.109 -3.822 1 90.06 108 SER B CA 1
ATOM 1964 C C . SER B 1 108 ? 5.773 18.625 -2.639 1 90.06 108 SER B C 1
ATOM 1966 O O . SER B 1 108 ? 6.988 18.812 -2.596 1 90.06 108 SER B O 1
ATOM 1968 N N . CYS B 1 109 ? 5.129 17.984 -1.622 1 92.19 109 CYS B N 1
ATOM 1969 C CA . CYS B 1 109 ? 5.84 17.594 -0.413 1 92.19 109 CYS B CA 1
ATOM 1970 C C . CYS B 1 109 ? 5.625 16.109 -0.114 1 92.19 109 CYS B C 1
ATOM 1972 O O . CYS B 1 109 ? 6.438 15.484 0.567 1 92.19 109 CYS B O 1
ATOM 1974 N N . ASP B 1 110 ? 4.562 15.586 -0.607 1 95.62 110 ASP B N 1
ATOM 1975 C CA . ASP B 1 110 ? 4.27 14.164 -0.407 1 95.62 110 ASP B CA 1
ATOM 1976 C C . ASP B 1 110 ? 4.883 13.32 -1.518 1 95.62 110 ASP B C 1
ATOM 1978 O O . ASP B 1 110 ? 5.238 13.836 -2.578 1 95.62 110 ASP B O 1
ATOM 1982 N N . GLY B 1 111 ? 5.121 12.07 -1.296 1 97.19 111 GLY B N 1
ATOM 1983 C CA . GLY B 1 111 ? 5.676 11.219 -2.336 1 97.19 111 GLY B CA 1
ATOM 1984 C C . GLY B 1 111 ? 5.582 9.742 -2.01 1 97.19 111 GLY B C 1
ATOM 1985 O O . GLY B 1 111 ? 5.047 9.367 -0.965 1 97.19 111 GLY B O 1
ATOM 1986 N N . TRP B 1 112 ? 6.023 8.945 -2.947 1 97.94 112 TRP B N 1
ATOM 1987 C CA . TRP B 1 112 ? 5.977 7.5 -2.785 1 97.94 112 TRP B CA 1
ATOM 1988 C C . TRP B 1 112 ? 7.16 6.836 -3.486 1 97.94 112 TRP B C 1
ATOM 1990 O O . TRP B 1 112 ? 7.801 7.445 -4.348 1 97.94 112 TRP B O 1
ATOM 2000 N N . ALA B 1 113 ? 7.453 5.715 -3.082 1 98.56 113 ALA B N 1
ATOM 2001 C CA . ALA B 1 113 ? 8.453 4.84 -3.695 1 98.56 113 ALA B CA 1
ATOM 2002 C C . ALA B 1 113 ? 8.016 3.379 -3.629 1 98.56 113 ALA B C 1
ATOM 2004 O O . ALA B 1 113 ? 7.262 2.99 -2.734 1 98.56 113 ALA B O 1
ATOM 2005 N N . SER B 1 114 ? 8.5 2.631 -4.613 1 98.56 114 SER B N 1
ATOM 2006 C CA . SER B 1 114 ? 8.141 1.217 -4.676 1 98.56 114 SER B CA 1
ATOM 2007 C C . SER B 1 114 ? 9.266 0.39 -5.297 1 98.56 114 SER B C 1
ATOM 2009 O O . SER B 1 114 ? 9.992 0.875 -6.164 1 98.56 114 SER B O 1
ATOM 2011 N N . GLU B 1 115 ? 9.398 -0.758 -4.828 1 98.69 115 GLU B N 1
ATOM 2012 C CA . GLU B 1 115 ? 10.32 -1.734 -5.395 1 98.69 115 GLU B CA 1
ATOM 2013 C C . GLU B 1 115 ? 9.75 -3.146 -5.316 1 98.69 115 GLU B C 1
ATOM 2015 O O . GLU B 1 115 ? 9.008 -3.471 -4.391 1 98.69 115 GLU B O 1
ATOM 2020 N N . THR B 1 116 ? 10.047 -3.898 -6.305 1 98.19 116 THR B N 1
ATOM 2021 C CA . THR B 1 116 ? 9.664 -5.305 -6.336 1 98.19 116 THR B CA 1
ATOM 2022 C C . THR B 1 116 ? 10.898 -6.195 -6.488 1 98.19 116 THR B C 1
ATOM 2024 O O . THR B 1 116 ? 11.797 -5.891 -7.273 1 98.19 116 THR B O 1
ATOM 2027 N N . PHE B 1 117 ? 10.875 -7.219 -5.684 1 98.25 117 PHE B N 1
ATOM 2028 C CA . PHE B 1 117 ? 11.914 -8.234 -5.738 1 98.25 117 PHE B CA 1
ATOM 2029 C C . PHE B 1 117 ? 11.352 -9.562 -6.23 1 98.25 117 PHE B C 1
ATOM 2031 O O . PHE B 1 117 ? 10.25 -9.961 -5.844 1 98.25 117 PHE B O 1
ATOM 2038 N N . LEU B 1 118 ? 12.18 -10.141 -7.121 1 96.06 118 LEU B N 1
ATOM 2039 C CA . LEU B 1 118 ? 11.805 -11.453 -7.633 1 96.06 118 LEU B CA 1
ATOM 2040 C C . LEU B 1 118 ? 12.992 -12.406 -7.586 1 96.06 118 LEU B C 1
ATOM 2042 O O . LEU B 1 118 ? 14.125 -12.016 -7.871 1 96.06 118 LEU B O 1
ATOM 2046 N N . ASN B 1 119 ? 12.734 -13.625 -7.234 1 95 119 ASN B N 1
ATOM 2047 C CA . ASN B 1 119 ? 13.656 -14.727 -7.5 1 95 119 ASN B CA 1
ATOM 2048 C C . ASN B 1 119 ? 12.93 -15.953 -8.023 1 95 119 ASN B C 1
ATOM 2050 O O . ASN B 1 119 ? 11.797 -15.859 -8.5 1 95 119 ASN B O 1
ATOM 2054 N N . GLU B 1 120 ? 13.5 -17.109 -8.016 1 93.88 120 GLU B N 1
ATOM 2055 C CA . GLU B 1 120 ? 12.891 -18.281 -8.641 1 93.88 120 GLU B CA 1
ATOM 2056 C C . GLU B 1 120 ? 11.672 -18.766 -7.852 1 93.88 120 GLU B C 1
ATOM 2058 O O . GLU B 1 120 ? 10.758 -19.344 -8.422 1 93.88 120 GLU B O 1
ATOM 2063 N N . SER B 1 121 ? 11.586 -18.406 -6.586 1 95.12 121 SER B N 1
ATOM 2064 C CA . SER B 1 121 ? 10.594 -19.062 -5.742 1 95.12 121 SER B CA 1
ATOM 2065 C C . SER B 1 121 ? 9.617 -18.047 -5.152 1 95.12 121 SER B C 1
ATOM 2067 O O . SER B 1 121 ? 8.523 -18.406 -4.727 1 95.12 121 SER B O 1
ATOM 2069 N N . LEU B 1 122 ? 10.078 -16.75 -5.074 1 96.31 122 LEU B N 1
ATOM 2070 C CA . LEU B 1 122 ? 9.18 -15.828 -4.391 1 96.31 122 LEU B CA 1
ATOM 2071 C C . LEU B 1 122 ? 9.211 -14.453 -5.047 1 96.31 122 LEU B C 1
ATOM 2073 O O . LEU B 1 122 ? 10.133 -14.133 -5.793 1 96.31 122 LEU B O 1
ATOM 2077 N N . PHE B 1 123 ? 8.141 -13.695 -4.879 1 97 123 PHE B N 1
ATOM 2078 C CA . PHE B 1 123 ? 8.102 -12.266 -5.168 1 97 123 PHE B CA 1
ATOM 2079 C C . PHE B 1 123 ? 7.824 -11.461 -3.9 1 97 123 PHE B C 1
ATOM 2081 O O . PHE B 1 123 ? 7.234 -11.977 -2.949 1 97 123 PHE B O 1
ATOM 2088 N N . CYS B 1 124 ? 8.305 -10.297 -3.879 1 98.5 124 CYS B N 1
ATOM 2089 C CA . CYS B 1 124 ? 8.047 -9.359 -2.793 1 98.5 124 CYS B CA 1
ATOM 2090 C C . CYS B 1 124 ? 7.949 -7.93 -3.314 1 98.5 124 CYS B C 1
ATOM 2092 O O . CYS B 1 124 ? 8.859 -7.453 -4 1 98.5 124 CYS B O 1
ATOM 2094 N N . SER B 1 125 ? 6.867 -7.297 -3.041 1 98.5 125 SER B N 1
ATOM 2095 C CA . SER B 1 125 ? 6.637 -5.91 -3.432 1 98.5 125 SER B CA 1
ATOM 2096 C C . SER B 1 125 ? 6.504 -5.008 -2.209 1 98.5 125 SER B C 1
ATOM 2098 O O . SER B 1 125 ? 5.77 -5.328 -1.271 1 98.5 125 SER B O 1
ATOM 2100 N N . ALA B 1 126 ? 7.23 -3.967 -2.217 1 98.88 126 ALA B N 1
ATOM 2101 C CA . ALA B 1 126 ? 7.203 -3.025 -1.1 1 98.88 126 ALA B CA 1
ATOM 2102 C C . ALA B 1 126 ? 6.898 -1.61 -1.583 1 98.88 126 ALA B C 1
ATOM 2104 O O . ALA B 1 126 ? 7.438 -1.166 -2.6 1 98.88 126 ALA B O 1
ATOM 2105 N N . GLN B 1 127 ? 6.031 -0.957 -0.894 1 98.81 127 GLN B N 1
ATOM 2106 C CA . GLN B 1 127 ? 5.672 0.432 -1.158 1 98.81 127 GLN B CA 1
ATOM 2107 C C . GLN B 1 127 ? 5.859 1.295 0.086 1 98.81 127 GLN B C 1
ATOM 2109 O O . GLN B 1 127 ? 5.574 0.855 1.202 1 98.81 127 GLN B O 1
ATOM 2114 N N . VAL B 1 128 ? 6.273 2.52 -0.121 1 98.81 128 VAL B N 1
ATOM 2115 C CA . VAL B 1 128 ? 6.316 3.537 0.923 1 98.81 128 VAL B CA 1
ATOM 2116 C C . VAL B 1 128 ? 5.594 4.797 0.448 1 98.81 128 VAL B C 1
ATOM 2118 O O . VAL B 1 128 ? 5.742 5.207 -0.705 1 98.81 128 VAL B O 1
ATOM 2121 N N . PHE B 1 129 ? 4.789 5.32 1.299 1 98.62 129 PHE B N 1
ATOM 2122 C CA . PHE B 1 129 ? 4.148 6.617 1.092 1 98.62 129 PHE B CA 1
ATOM 2123 C C . PHE B 1 129 ? 4.496 7.578 2.225 1 98.62 129 PHE B C 1
ATOM 2125 O O . PHE B 1 129 ? 4.398 7.219 3.4 1 98.62 129 PHE B O 1
ATOM 2132 N N . ALA B 1 130 ? 4.953 8.703 1.872 1 98 130 ALA B N 1
ATOM 2133 C CA . ALA B 1 130 ? 5.289 9.75 2.836 1 98 130 ALA B CA 1
ATOM 2134 C C . ALA B 1 130 ? 4.422 10.992 2.627 1 98 130 ALA B C 1
ATOM 2136 O O . ALA B 1 130 ? 4.379 11.547 1.526 1 98 130 ALA B O 1
ATOM 2137 N N . LEU B 1 131 ? 3.736 11.398 3.641 1 96.19 131 LEU B N 1
ATOM 2138 C CA . LEU B 1 131 ? 2.807 12.516 3.562 1 96.19 131 LEU B CA 1
ATOM 2139 C C . LEU B 1 131 ? 3.184 13.609 4.559 1 96.19 131 LEU B C 1
ATOM 2141 O O . LEU B 1 131 ? 3.152 13.383 5.773 1 96.19 131 LEU B O 1
ATOM 2145 N N . TYR B 1 132 ? 3.482 14.812 4.02 1 93 132 TYR B N 1
ATOM 2146 C CA . TYR B 1 132 ? 3.994 15.922 4.82 1 93 132 TYR B CA 1
ATOM 2147 C C . TYR B 1 132 ? 2.906 16.484 5.727 1 93 132 TYR B C 1
ATOM 2149 O O . TYR B 1 132 ? 1.759 16.641 5.305 1 93 132 TYR B O 1
ATOM 2157 N N . PHE B 1 133 ? 3.379 16.766 7.051 1 82.81 133 PHE B N 1
ATOM 2158 C CA . PHE B 1 133 ? 2.494 17.406 8.016 1 82.81 133 PHE B CA 1
ATOM 2159 C C . PHE B 1 133 ? 2.135 18.812 7.559 1 82.81 133 PHE B C 1
ATOM 2161 O O . PHE B 1 133 ? 3 19.578 7.109 1 82.81 133 PHE B O 1
ATOM 2168 N N . GLU B 1 134 ? 0.886 18.953 7.27 1 65.19 134 GLU B N 1
ATOM 2169 C CA . GLU B 1 134 ? 0.533 20.344 7 1 65.19 134 GLU B CA 1
ATOM 2170 C C . GLU B 1 134 ? 0.375 21.141 8.297 1 65.19 134 GLU B C 1
ATOM 2172 O O . GLU B 1 134 ? 0.044 20.578 9.336 1 65.19 134 GLU B O 1
#

Radius of gyration: 22.19 Å; Cα contacts (8 Å, |Δi|>4): 443; chains: 2; bounding box: 72×71×45 Å

Secondary structure (DSSP, 8-state):
---------------------GGGS-GGGS--HHHHHHHHHHHHHHHHTTPPP-HHHHHHHHHHHHHHHHHHHHTTT-TTEEEEEEEEEEE-SS--EEEEEEEES-TTT-EEEEEEEE-SSEEEEEEEEEEE--/---------------------GGGS-GGGS--HHHHHHHHHHHHHHHHTTPPP-HHHHHHHHHHHHHHHHHHHHTTT-TTEEEEEEEEEEE-SS--EEEEEEEES-TTT-EEEEEEEE-SSEEEEEEEEEEE--

InterPro domains:
  IPR005334 Dynein light chain Tctex-1-like [PF03645] (36-129)
  IPR005334 Dynein light chain Tctex-1-like [PTHR21255] (15-134)
  IPR038586 Tctex-1-like superfamily [G3DSA:3.30.1140.40] (34-132)

Foldseek 3Di:
DPPPPCPPPPPPPPPPPPPDDLVPADPLQADDQVVLQVLLVVLCCVLPPVNADDPVCVVVSQVVSQVVSVVVSVVVRLPQWDKDKDKDKDFDPPDDDDDDDDDDANNSRKDKYKDWDDDPTMIMIMMMIIHGHD/DPPPPCPPDPPPPPPPPVPPDLVPDDPLQADDQVVLQVLLVVLCCVLPPVNADDPVCVVVSQVVSQVVSVVVSVVVRLPQWDKDKDKDKDFDPPDDDDDDDDDDADNSRKDKYKDWDDDPTMIMIMMMIIHGHD

Sequence (268 aa):
MAALLDDGPLRQTVWENTYRLPEQLEPDARFRQQQAQRVLRELLAERLTGVAYDPVRMSQLTKQLADDIRERVKALGLERHKLVVHVMCGERKDQALHSSSRCLWDTSCDGWASETFLNESLFCSAQVFALYFEMAALLDDGPLRQTVWENTYRLPEQLEPDARFRQQQAQRVLRELLAERLTGVAYDPVRMSQLTKQLADDIRERVKALGLERHKLVVHVMCGERKDQALHSSSRCLWDTSCDGWASETFLNESLFCSAQVFALYFE

Organism: NCBI:txid2649997